Protein AF-A0ABD3DJZ7-F1 (afdb_monomer_lite)

Radius of gyration: 19.01 Å; chains: 1; bounding box: 41×51×56 Å

Structure (mmCIF, N/CA/C/O backbone):
data_AF-A0ABD3DJZ7-F1
#
_entry.id   AF-A0ABD3DJZ7-F1
#
loop_
_atom_site.group_PDB
_atom_site.id
_atom_site.type_symbol
_atom_site.label_atom_id
_atom_site.label_alt_id
_atom_site.label_comp_id
_atom_site.label_asym_id
_atom_site.label_entity_id
_atom_site.label_seq_id
_atom_site.pdbx_PDB_ins_code
_atom_site.Cartn_x
_atom_site.Cartn_y
_atom_site.Cartn_z
_atom_site.occupancy
_atom_site.B_iso_or_equiv
_atom_site.auth_seq_id
_atom_site.auth_comp_id
_atom_site.auth_asym_id
_atom_site.auth_atom_id
_atom_site.pdbx_PDB_model_num
ATOM 1 N N . MET A 1 1 ? 21.597 -8.792 -8.240 1.00 35.09 1 MET A N 1
ATOM 2 C CA . MET A 1 1 ? 22.008 -7.662 -9.100 1.00 35.09 1 MET A CA 1
ATOM 3 C C . MET A 1 1 ? 21.816 -8.091 -10.551 1.00 35.09 1 MET A C 1
ATOM 5 O O . MET A 1 1 ? 22.656 -8.797 -11.084 1.00 35.09 1 MET A O 1
ATOM 9 N N . CYS A 1 2 ? 20.681 -7.743 -11.156 1.00 32.44 2 CYS A N 1
ATOM 10 C CA . CYS A 1 2 ? 20.491 -7.774 -12.606 1.00 32.44 2 CYS A CA 1
ATOM 11 C C . CYS A 1 2 ? 20.162 -6.339 -13.019 1.00 32.44 2 CYS A C 1
ATOM 13 O O . CYS A 1 2 ? 19.045 -5.875 -12.838 1.00 32.44 2 CYS A O 1
ATOM 15 N N . LEU A 1 3 ? 21.181 -5.615 -13.486 1.00 37.44 3 LEU A N 1
ATOM 16 C CA . LEU A 1 3 ? 21.100 -4.228 -13.953 1.00 37.44 3 LEU A CA 1
ATOM 17 C C . LEU A 1 3 ? 20.660 -4.199 -15.423 1.00 37.44 3 LEU A C 1
ATOM 19 O O . LEU A 1 3 ? 21.380 -3.704 -16.286 1.00 37.44 3 LEU A O 1
ATOM 23 N N . LEU A 1 4 ? 19.501 -4.778 -15.735 1.00 49.28 4 LEU A N 1
ATOM 24 C CA . LEU A 1 4 ? 18.897 -4.575 -17.047 1.00 49.28 4 LEU A CA 1
ATOM 25 C C . LEU A 1 4 ? 17.960 -3.376 -16.944 1.00 49.28 4 LEU A C 1
ATOM 27 O O . LEU A 1 4 ? 16.859 -3.477 -16.410 1.00 49.28 4 LEU A O 1
ATOM 31 N N . ALA A 1 5 ? 18.427 -2.237 -17.458 1.00 54.62 5 ALA A N 1
ATOM 32 C CA . ALA A 1 5 ? 17.578 -1.091 -17.749 1.00 54.62 5 ALA A CA 1
ATOM 33 C C . ALA A 1 5 ? 16.652 -1.465 -18.912 1.00 54.62 5 ALA A C 1
ATOM 35 O O . ALA A 1 5 ? 16.950 -1.233 -20.086 1.00 54.62 5 ALA A O 1
ATOM 36 N N . ILE A 1 6 ? 15.551 -2.136 -18.595 1.00 59.56 6 ILE A N 1
ATOM 37 C CA . ILE A 1 6 ? 14.510 -2.441 -19.565 1.00 59.56 6 ILE A CA 1
ATOM 38 C C . ILE A 1 6 ? 13.737 -1.136 -19.770 1.00 59.56 6 ILE A C 1
ATOM 40 O O . ILE A 1 6 ? 13.013 -0.682 -18.898 1.00 59.56 6 ILE A O 1
ATOM 44 N N . LYS A 1 7 ? 13.915 -0.498 -20.927 1.00 61.22 7 LYS A N 1
ATOM 45 C CA . LYS A 1 7 ? 13.214 0.760 -21.244 1.00 61.22 7 LYS A CA 1
ATOM 46 C C . LYS A 1 7 ? 11.757 0.548 -21.657 1.00 61.22 7 LYS A C 1
ATOM 48 O O . LYS A 1 7 ? 10.970 1.484 -21.641 1.00 61.22 7 LYS A O 1
ATOM 53 N N . SER A 1 8 ? 11.411 -0.658 -22.105 1.00 67.62 8 SER A N 1
ATOM 54 C CA . SER A 1 8 ? 10.052 -1.016 -22.517 1.00 67.62 8 SER A CA 1
ATOM 55 C C . SER A 1 8 ? 9.850 -2.528 -22.466 1.00 67.62 8 SER A C 1
ATOM 57 O O . SER A 1 8 ? 10.787 -3.295 -22.696 1.00 67.62 8 SER A O 1
ATOM 59 N N . PHE A 1 9 ? 8.623 -2.950 -22.170 1.00 73.19 9 PHE A N 1
ATOM 60 C CA . PHE A 1 9 ? 8.191 -4.342 -22.208 1.00 73.19 9 PHE A CA 1
ATOM 61 C C . PHE A 1 9 ? 7.048 -4.472 -23.217 1.00 73.19 9 PHE A C 1
ATOM 63 O O . PHE A 1 9 ? 6.047 -3.771 -23.110 1.00 73.19 9 PHE A O 1
ATOM 70 N N . ASP A 1 10 ? 7.204 -5.357 -24.201 1.00 78.06 10 ASP A N 1
ATOM 71 C CA . ASP A 1 10 ? 6.184 -5.634 -25.213 1.00 78.06 10 ASP A CA 1
ATOM 72 C C . ASP A 1 10 ? 5.533 -6.991 -24.930 1.00 78.06 10 ASP A C 1
ATOM 74 O O . ASP A 1 10 ? 6.061 -8.052 -25.277 1.00 78.06 10 ASP A O 1
ATOM 78 N N . SER A 1 11 ? 4.374 -6.947 -24.276 1.00 78.06 11 SER A N 1
ATOM 79 C CA . SER A 1 11 ? 3.565 -8.120 -23.935 1.00 78.06 11 SER A CA 1
ATOM 80 C C . SER A 1 11 ? 3.045 -8.880 -25.155 1.00 78.06 11 SER A C 1
ATOM 82 O O . SER A 1 11 ? 2.739 -10.065 -25.022 1.00 78.06 11 SER A O 1
ATOM 84 N N . SER A 1 12 ? 2.966 -8.261 -26.341 1.00 80.44 12 SER A N 1
ATOM 85 C CA . SER A 1 12 ? 2.443 -8.924 -27.547 1.00 80.44 12 SER A CA 1
ATOM 86 C C . SER A 1 12 ? 3.293 -10.124 -27.981 1.00 80.44 12 SER A C 1
ATOM 88 O O . SER A 1 12 ? 2.780 -11.080 -28.562 1.00 80.44 12 SER A O 1
ATOM 90 N N . LYS A 1 13 ? 4.581 -10.125 -27.613 1.00 87.06 13 LYS A N 1
ATOM 91 C CA . LYS A 1 13 ? 5.521 -11.231 -27.850 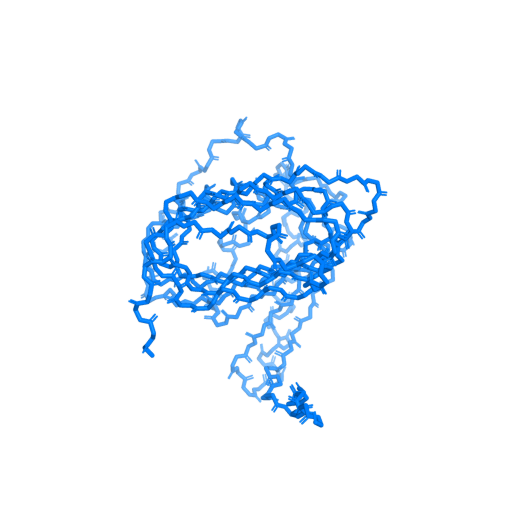1.00 87.06 13 LYS A CA 1
ATOM 92 C C . LYS A 1 13 ? 5.253 -12.450 -26.970 1.00 87.06 13 LYS A C 1
ATOM 94 O O . LYS A 1 13 ? 5.771 -13.530 -27.246 1.00 87.06 13 LYS A O 1
ATOM 99 N N . PHE A 1 14 ? 4.441 -12.294 -25.927 1.00 88.44 14 PHE A N 1
ATOM 100 C CA . PHE A 1 14 ? 4.160 -13.332 -24.944 1.00 88.44 14 PHE A CA 1
ATOM 101 C C . PHE A 1 14 ? 2.645 -13.493 -24.733 1.00 88.44 14 PHE A C 1
ATOM 103 O O . PHE A 1 14 ? 2.140 -13.263 -23.634 1.00 88.44 14 PHE A O 1
ATOM 110 N N . PRO A 1 15 ? 1.895 -13.946 -25.756 1.00 89.00 15 PRO A N 1
ATOM 111 C CA . PRO A 1 15 ? 0.426 -13.985 -25.729 1.00 89.00 15 PRO A CA 1
ATOM 112 C C . PRO A 1 15 ? -0.172 -14.967 -24.708 1.00 89.00 15 PRO A C 1
ATOM 114 O O . PRO A 1 15 ? -1.383 -14.991 -24.511 1.00 89.00 15 PRO A O 1
ATOM 117 N N . ARG A 1 16 ? 0.659 -15.812 -24.084 1.00 93.62 16 ARG A N 1
ATOM 118 C CA . ARG A 1 16 ? 0.270 -16.766 -23.032 1.00 93.62 16 ARG A CA 1
ATOM 119 C C . ARG A 1 16 ? 0.825 -16.396 -21.656 1.00 93.62 16 ARG A C 1
ATOM 121 O O . ARG A 1 16 ? 0.694 -17.182 -20.725 1.00 93.62 16 ARG A O 1
ATOM 128 N N . LEU A 1 17 ? 1.494 -15.249 -21.523 1.00 94.50 17 LEU A N 1
ATOM 129 C CA . LEU A 1 17 ? 2.085 -14.847 -20.253 1.00 94.50 17 LEU A CA 1
ATOM 130 C C . LEU A 1 17 ? 0.980 -14.464 -19.274 1.00 94.50 17 LEU A C 1
ATOM 132 O O . LEU A 1 17 ? 0.273 -13.480 -19.489 1.00 94.50 17 LEU A O 1
ATOM 136 N N . GLU A 1 18 ? 0.845 -15.240 -18.205 1.00 95.94 18 GLU A N 1
ATOM 137 C CA . GLU A 1 18 ? -0.162 -14.989 -17.170 1.00 95.94 18 GLU A CA 1
ATOM 138 C C . GLU A 1 18 ? 0.406 -14.261 -15.946 1.00 95.94 18 GLU A C 1
ATOM 140 O O . GLU A 1 18 ? -0.331 -13.565 -15.251 1.00 95.94 18 GLU A O 1
ATOM 145 N N . ASN A 1 19 ? 1.709 -14.393 -15.690 1.00 96.31 19 ASN A N 1
ATOM 146 C CA . ASN A 1 19 ? 2.374 -13.842 -14.513 1.00 96.31 19 ASN A CA 1
ATOM 147 C C . ASN A 1 19 ? 3.590 -13.024 -14.950 1.00 96.31 19 ASN A C 1
ATOM 149 O O . ASN A 1 19 ? 4.444 -13.538 -15.673 1.00 96.31 19 ASN A O 1
ATOM 153 N N . LEU A 1 20 ? 3.671 -11.773 -14.506 1.00 93.38 20 LEU A N 1
ATOM 154 C CA . LEU A 1 20 ? 4.796 -10.883 -14.775 1.00 93.38 20 LEU A CA 1
ATOM 155 C C . LEU A 1 20 ? 5.365 -10.358 -13.458 1.00 93.38 20 LEU A C 1
ATOM 157 O O . LEU A 1 20 ? 4.669 -9.661 -12.725 1.00 93.38 20 LEU A O 1
ATOM 161 N N . THR A 1 21 ? 6.640 -10.635 -13.202 1.00 93.75 21 THR A N 1
ATOM 162 C CA . THR A 1 21 ? 7.370 -10.085 -12.055 1.00 93.75 21 THR A CA 1
ATOM 163 C C . THR A 1 21 ? 8.524 -9.230 -12.553 1.00 93.75 21 THR A C 1
ATOM 165 O O . THR A 1 21 ? 9.379 -9.704 -13.299 1.00 93.75 21 THR A O 1
ATOM 168 N N . LEU A 1 22 ? 8.542 -7.968 -12.134 1.00 89.69 22 LEU A N 1
ATOM 169 C CA . LEU A 1 22 ? 9.615 -7.010 -12.355 1.00 89.69 22 LEU A CA 1
ATOM 170 C C . LEU A 1 22 ? 10.266 -6.726 -11.007 1.00 89.69 22 LEU A C 1
ATOM 172 O O . LEU A 1 22 ? 9.744 -5.952 -10.208 1.00 89.69 22 LEU A O 1
ATOM 176 N N . GLU A 1 23 ? 11.392 -7.377 -10.741 1.00 90.31 23 GLU A N 1
ATOM 177 C CA . GLU A 1 23 ? 12.101 -7.251 -9.473 1.00 90.31 23 GLU A CA 1
ATOM 178 C C . GLU A 1 23 ? 13.467 -6.591 -9.674 1.00 90.31 23 GLU A C 1
ATOM 180 O O . GLU A 1 23 ? 14.255 -7.020 -10.519 1.00 90.31 23 GLU A O 1
ATOM 185 N N . ASN A 1 24 ? 13.759 -5.550 -8.888 1.00 86.25 24 ASN A N 1
ATOM 186 C CA . ASN A 1 24 ? 15.001 -4.772 -8.960 1.00 86.25 24 ASN A CA 1
ATOM 187 C C . ASN A 1 24 ? 15.303 -4.269 -10.386 1.00 86.25 24 ASN A C 1
ATOM 189 O O . ASN A 1 24 ? 16.457 -4.205 -10.814 1.00 86.25 24 ASN A O 1
ATOM 193 N N . CYS A 1 25 ? 14.247 -3.963 -11.140 1.00 80.50 25 CYS A N 1
ATOM 194 C CA . CYS A 1 25 ? 14.336 -3.496 -12.512 1.00 80.50 25 CYS A CA 1
ATOM 195 C C . CYS A 1 25 ? 14.355 -1.959 -12.498 1.00 80.50 25 CYS A C 1
ATOM 197 O O . CYS A 1 25 ? 13.324 -1.329 -12.283 1.00 80.50 25 CYS A O 1
ATOM 199 N N . TYR A 1 26 ? 15.537 -1.366 -12.682 1.00 78.69 26 TYR A N 1
ATOM 200 C CA . TYR A 1 26 ? 15.756 0.084 -12.599 1.00 78.69 26 TYR A CA 1
ATOM 201 C C . TYR A 1 26 ? 15.650 0.774 -13.965 1.00 78.69 26 TYR A C 1
ATOM 203 O O . TYR A 1 26 ? 15.848 0.148 -15.005 1.00 78.69 26 TYR A O 1
ATOM 211 N N . GLY A 1 27 ? 15.419 2.090 -13.962 1.00 69.94 27 GLY A N 1
ATOM 212 C CA . GLY A 1 27 ? 15.442 2.919 -15.176 1.00 69.94 27 GLY A CA 1
ATOM 213 C C . GLY A 1 27 ? 14.125 2.964 -15.958 1.00 69.94 27 GLY A C 1
ATOM 214 O O . GLY A 1 27 ? 14.124 3.395 -17.109 1.00 69.94 27 GLY A O 1
ATOM 215 N N . PHE A 1 28 ? 13.019 2.533 -15.345 1.00 69.06 28 PHE A N 1
ATOM 216 C CA . PHE A 1 28 ? 11.671 2.685 -15.892 1.00 69.06 28 PHE A CA 1
ATOM 217 C C . PHE A 1 28 ? 11.062 4.009 -15.444 1.00 69.06 28 PHE A C 1
ATOM 219 O O . PHE A 1 28 ? 10.437 4.074 -14.393 1.00 69.06 28 PHE A O 1
ATOM 226 N N . GLU A 1 29 ? 11.194 5.057 -16.249 1.00 77.00 29 GLU A N 1
ATOM 227 C CA . GLU A 1 29 ? 10.411 6.279 -16.014 1.00 77.00 29 GLU A CA 1
ATOM 228 C C . GLU A 1 29 ? 8.932 6.037 -16.347 1.00 77.00 29 GLU A C 1
ATOM 230 O O . GLU A 1 29 ? 8.042 6.388 -15.571 1.00 77.00 29 GLU A O 1
ATOM 235 N N . GLU A 1 30 ? 8.678 5.345 -17.462 1.00 82.69 30 GLU A N 1
ATOM 236 C CA . GLU A 1 30 ? 7.350 4.929 -17.908 1.00 82.69 30 GLU A CA 1
ATOM 237 C C . GLU A 1 30 ? 7.296 3.414 -18.133 1.00 82.69 30 GLU A C 1
ATOM 239 O O . GLU A 1 30 ? 8.136 2.833 -18.821 1.00 82.69 30 GLU A O 1
ATOM 244 N N . PHE A 1 31 ? 6.259 2.771 -17.601 1.00 84.69 31 PHE A N 1
ATOM 245 C CA . PHE A 1 31 ? 5.943 1.368 -17.840 1.00 84.69 31 PHE A CA 1
ATOM 246 C C . PHE A 1 31 ? 4.544 1.262 -18.440 1.00 84.69 31 PHE A C 1
ATOM 248 O O . PHE A 1 31 ? 3.567 1.723 -17.856 1.00 84.69 31 PHE A O 1
ATOM 255 N N . LYS A 1 32 ? 4.429 0.656 -19.621 1.00 88.31 32 LYS A N 1
ATOM 256 C CA . LYS A 1 32 ? 3.140 0.433 -20.284 1.00 88.31 32 LYS A CA 1
ATOM 257 C C . LYS A 1 32 ? 2.966 -1.053 -20.512 1.00 88.31 32 LYS A C 1
ATOM 259 O O . LYS A 1 32 ? 3.856 -1.702 -21.052 1.00 88.31 32 LYS A O 1
ATOM 264 N N . LEU A 1 33 ? 1.820 -1.575 -20.101 1.00 88.88 33 LEU A N 1
ATOM 265 C CA . LEU A 1 33 ? 1.473 -2.977 -20.252 1.00 88.88 33 LEU A CA 1
ATOM 266 C C . LEU A 1 33 ? 0.071 -3.077 -20.833 1.00 88.88 33 LEU A C 1
ATOM 268 O O . LEU A 1 33 ? -0.862 -2.581 -20.218 1.00 88.88 33 LEU A O 1
ATOM 272 N N . SER A 1 34 ? -0.078 -3.740 -21.979 1.00 91.00 34 SER A N 1
ATOM 273 C CA . SER A 1 34 ? -1.389 -4.110 -22.522 1.00 91.00 34 SER A CA 1
ATOM 274 C C . SER A 1 34 ? -1.404 -5.607 -22.798 1.00 91.00 34 SER A C 1
ATOM 276 O O . SER A 1 34 ? -0.685 -6.105 -23.667 1.00 91.00 34 SER A O 1
ATOM 278 N N . SER A 1 35 ? -2.148 -6.370 -22.003 1.00 89.88 35 SER A N 1
ATOM 279 C CA . SER A 1 35 ? -2.213 -7.821 -22.154 1.00 89.88 35 SER A CA 1
ATOM 280 C C . SER A 1 35 ? -3.532 -8.383 -21.666 1.00 89.88 35 SER A C 1
ATOM 282 O O . SER A 1 35 ? -3.951 -8.152 -20.537 1.00 89.88 35 SER A O 1
ATOM 284 N N . ARG A 1 36 ? -4.148 -9.226 -22.496 1.00 90.19 36 ARG A N 1
ATOM 285 C CA . ARG A 1 36 ? -5.351 -9.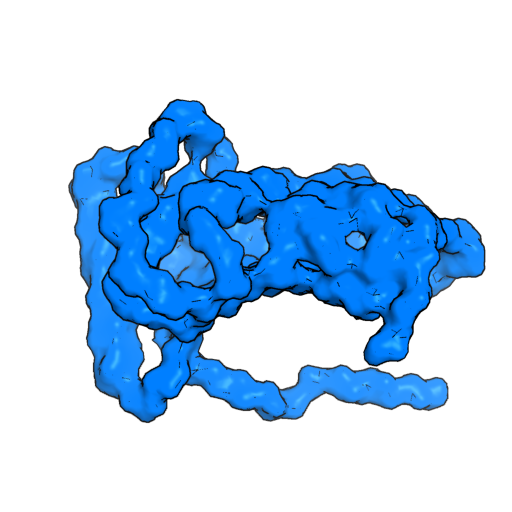976 -22.116 1.00 90.19 36 ARG A CA 1
ATOM 286 C C . ARG A 1 36 ? -5.044 -11.279 -21.380 1.00 90.19 36 ARG A C 1
ATOM 288 O O . ARG A 1 36 ? -5.957 -11.854 -20.804 1.00 90.19 36 ARG A O 1
ATOM 295 N N . SER A 1 37 ? -3.808 -11.775 -21.407 1.00 92.62 37 SER A N 1
ATOM 296 C CA . SER A 1 37 ? -3.451 -13.043 -20.753 1.00 92.62 37 SER A CA 1
ATOM 297 C C . SER A 1 37 ? -2.992 -12.862 -19.309 1.00 92.62 37 SER A C 1
ATOM 299 O O . SER A 1 37 ? -3.066 -13.810 -18.531 1.00 92.62 37 SER A O 1
ATOM 301 N N . ILE A 1 38 ? -2.518 -11.666 -18.948 1.00 92.94 38 ILE A N 1
ATOM 302 C CA . ILE A 1 38 ? -1.954 -11.399 -17.625 1.00 92.94 38 ILE A CA 1
ATOM 303 C C . ILE A 1 38 ? -3.043 -11.437 -16.556 1.00 92.94 38 ILE A C 1
ATOM 305 O O . ILE A 1 38 ? -4.060 -10.754 -16.652 1.00 92.94 38 ILE A O 1
ATOM 309 N N . LYS A 1 39 ? -2.763 -12.221 -15.517 1.00 94.12 39 LYS A N 1
ATOM 310 C CA . LYS A 1 39 ? -3.571 -12.390 -14.310 1.00 94.12 39 LYS A CA 1
ATOM 311 C C . LYS A 1 39 ? -2.855 -11.862 -13.072 1.00 94.12 39 LYS A C 1
ATOM 313 O O . LYS A 1 39 ? -3.519 -11.433 -12.133 1.00 94.12 39 LYS A O 1
ATOM 318 N N . ARG A 1 40 ? -1.517 -11.895 -13.044 1.00 95.69 40 ARG A N 1
ATOM 319 C CA . ARG A 1 40 ? -0.719 -11.435 -11.899 1.00 95.69 40 ARG A CA 1
ATOM 320 C C . ARG A 1 40 ? 0.431 -10.542 -12.332 1.00 95.69 40 ARG A C 1
ATOM 322 O O . ARG A 1 40 ? 1.164 -10.883 -13.261 1.00 95.69 40 ARG A O 1
ATOM 329 N N . ILE A 1 41 ? 0.601 -9.429 -11.627 1.00 94.31 41 ILE A N 1
ATOM 330 C CA . ILE A 1 41 ? 1.721 -8.507 -11.814 1.00 94.31 41 ILE A CA 1
ATOM 331 C C . ILE A 1 41 ? 2.374 -8.259 -10.460 1.00 94.31 41 ILE A C 1
ATOM 333 O O . ILE A 1 41 ? 1.675 -7.982 -9.493 1.00 94.31 41 ILE A O 1
ATOM 337 N N . ALA A 1 42 ? 3.698 -8.310 -10.405 1.00 95.12 42 ALA A N 1
ATOM 338 C CA . ALA A 1 42 ? 4.474 -7.876 -9.254 1.00 95.12 42 ALA A CA 1
ATOM 339 C C . ALA A 1 42 ? 5.561 -6.896 -9.706 1.00 95.12 42 ALA A C 1
ATOM 341 O O . ALA A 1 42 ? 6.342 -7.204 -10.604 1.00 95.12 42 ALA A O 1
ATOM 342 N N . ILE A 1 43 ? 5.612 -5.716 -9.094 1.00 91.88 43 ILE A N 1
ATOM 343 C CA . ILE A 1 43 ? 6.647 -4.701 -9.309 1.00 91.88 43 ILE A CA 1
ATOM 344 C C . ILE A 1 43 ? 7.333 -4.457 -7.969 1.00 91.88 43 ILE A C 1
ATOM 346 O O . ILE A 1 43 ? 6.775 -3.840 -7.063 1.00 91.88 43 ILE A O 1
ATOM 350 N N . ILE A 1 44 ? 8.552 -4.966 -7.837 1.00 91.19 44 ILE A N 1
ATOM 351 C CA . ILE A 1 44 ? 9.281 -5.034 -6.575 1.00 91.19 44 ILE A CA 1
ATOM 352 C C . ILE A 1 44 ? 10.586 -4.258 -6.730 1.00 91.19 44 ILE A C 1
ATOM 354 O O . ILE A 1 44 ? 11.429 -4.584 -7.563 1.00 91.19 44 ILE A O 1
ATOM 358 N N . ASN A 1 45 ? 10.766 -3.231 -5.903 1.00 86.88 45 ASN A N 1
ATOM 359 C CA . ASN A 1 45 ? 11.939 -2.358 -5.878 1.00 86.88 45 ASN A CA 1
ATOM 360 C C . ASN A 1 45 ? 12.320 -1.787 -7.264 1.00 86.88 45 ASN A C 1
ATOM 362 O O . ASN A 1 45 ? 13.454 -1.980 -7.707 1.00 86.88 45 ASN A O 1
ATOM 366 N N . PRO A 1 46 ? 11.425 -1.047 -7.949 1.00 83.44 46 PRO A N 1
ATOM 367 C CA . PRO A 1 46 ? 11.695 -0.514 -9.293 1.00 83.44 46 PRO A CA 1
ATOM 368 C C . PRO A 1 46 ? 12.726 0.635 -9.332 1.00 83.44 46 PRO A C 1
ATOM 370 O O . PRO A 1 46 ? 13.063 1.140 -10.400 1.00 83.44 46 PRO A O 1
ATOM 373 N N . GLY A 1 47 ? 13.238 1.079 -8.180 1.00 81.12 47 GLY A N 1
ATOM 374 C CA . GLY A 1 47 ? 14.098 2.258 -8.076 1.00 81.12 47 GLY A CA 1
ATOM 375 C C . GLY A 1 47 ? 13.322 3.519 -7.721 1.00 81.12 47 GLY A C 1
ATOM 376 O O . GLY A 1 47 ? 12.377 3.456 -6.942 1.00 81.12 47 GLY A O 1
ATOM 377 N N . GLU A 1 48 ? 13.765 4.662 -8.244 1.00 75.75 48 GLU A N 1
ATOM 378 C CA . GLU A 1 48 ? 13.374 5.988 -7.748 1.00 75.75 48 GLU A CA 1
ATOM 379 C C . GLU A 1 48 ? 11.924 6.371 -8.075 1.00 75.75 48 GLU A C 1
ATOM 381 O O . GLU A 1 48 ? 11.219 6.876 -7.201 1.00 75.75 48 GLU A O 1
ATOM 386 N N . ALA A 1 49 ? 11.454 6.100 -9.294 1.00 77.50 49 ALA A N 1
ATOM 387 C CA . ALA A 1 49 ? 10.114 6.454 -9.751 1.00 77.50 49 ALA A CA 1
ATOM 388 C C . ALA A 1 49 ? 9.651 5.507 -10.863 1.00 77.50 49 ALA A C 1
ATOM 390 O O . ALA A 1 49 ? 10.469 5.086 -11.672 1.00 77.50 49 ALA A O 1
ATOM 391 N N . ILE A 1 50 ? 8.352 5.199 -10.907 1.00 83.56 50 ILE A N 1
ATOM 392 C CA . ILE A 1 50 ? 7.721 4.482 -12.022 1.00 83.56 50 ILE A CA 1
ATOM 393 C C . ILE A 1 50 ? 6.340 5.076 -12.295 1.00 83.56 50 ILE A C 1
ATOM 395 O O . ILE A 1 50 ? 5.511 5.185 -11.390 1.00 83.56 50 ILE A O 1
ATOM 399 N N . MET A 1 51 ? 6.084 5.455 -13.544 1.00 88.12 51 MET A N 1
ATOM 400 C CA . MET A 1 51 ? 4.746 5.803 -14.021 1.00 88.12 51 MET A CA 1
ATOM 401 C C . MET A 1 51 ? 4.203 4.634 -14.835 1.00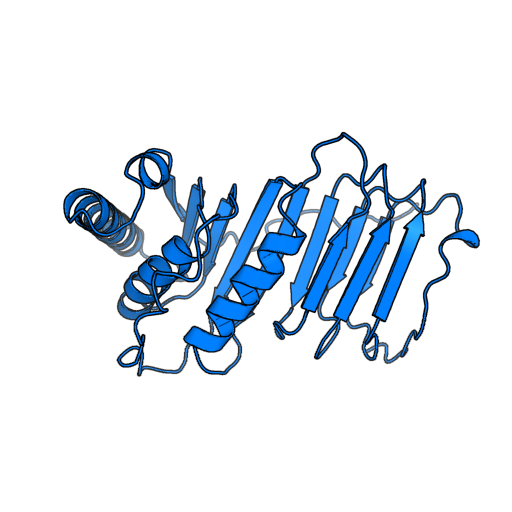 88.12 51 MET A C 1
ATOM 403 O O . MET A 1 51 ? 4.626 4.401 -15.966 1.00 88.12 51 MET A O 1
ATOM 407 N N . ALA A 1 52 ? 3.289 3.866 -14.251 1.00 89.00 52 ALA A N 1
ATOM 408 C CA . ALA A 1 52 ? 2.773 2.645 -14.851 1.00 89.00 52 ALA A CA 1
ATOM 409 C C . ALA A 1 52 ? 1.351 2.834 -15.396 1.00 89.00 52 ALA A C 1
ATOM 411 O O . ALA A 1 52 ? 0.442 3.216 -14.665 1.00 89.00 52 ALA A O 1
ATOM 412 N N . THR A 1 53 ? 1.148 2.516 -16.675 1.00 91.38 53 THR A N 1
ATOM 413 C CA . THR A 1 53 ? -0.176 2.386 -17.301 1.00 91.38 53 THR A CA 1
ATOM 414 C C . THR A 1 53 ? -0.429 0.921 -17.627 1.00 91.38 53 THR A C 1
ATOM 416 O O . THR A 1 53 ? 0.294 0.322 -18.426 1.00 91.38 53 THR A O 1
ATOM 419 N N . ILE A 1 54 ? -1.446 0.339 -16.997 1.00 91.19 54 ILE A N 1
ATOM 420 C CA . ILE A 1 54 ? -1.740 -1.093 -17.060 1.00 91.19 54 ILE A CA 1
ATOM 421 C C . ILE A 1 54 ? -3.131 -1.301 -17.662 1.00 91.19 54 ILE A C 1
ATOM 423 O O . ILE A 1 54 ? -4.150 -0.950 -17.072 1.00 91.19 54 ILE A O 1
ATOM 427 N N . ASP A 1 55 ? -3.160 -1.903 -18.842 1.00 91.62 55 ASP A N 1
ATOM 428 C CA . ASP A 1 55 ? -4.335 -2.424 -19.536 1.00 91.62 55 ASP A CA 1
ATOM 429 C C . ASP A 1 55 ? -4.295 -3.959 -19.468 1.00 91.62 55 ASP A C 1
ATOM 431 O O . ASP A 1 55 ? -3.731 -4.654 -20.317 1.00 91.62 55 ASP A O 1
ATOM 435 N N . ALA A 1 56 ? -4.819 -4.493 -18.367 1.00 91.31 56 ALA A N 1
ATOM 436 C CA . ALA A 1 56 ? -4.851 -5.924 -18.085 1.00 91.31 56 ALA A CA 1
ATOM 437 C C . ALA A 1 56 ? -6.258 -6.318 -17.608 1.00 91.31 56 ALA A C 1
ATOM 439 O O . ALA A 1 56 ? -6.491 -6.425 -16.404 1.00 91.31 56 ALA A O 1
ATOM 440 N N . PRO A 1 57 ? -7.227 -6.514 -18.522 1.00 90.94 57 PRO A N 1
ATOM 441 C CA . PRO A 1 57 ? -8.635 -6.701 -18.161 1.00 90.94 57 PRO A CA 1
ATOM 442 C C . PRO A 1 57 ? -8.913 -7.965 -17.335 1.00 90.94 57 PRO A C 1
ATOM 444 O O . PRO A 1 57 ? -9.945 -8.037 -16.678 1.00 90.94 57 PRO A O 1
ATOM 447 N N . ASN A 1 58 ? -7.998 -8.940 -17.357 1.00 91.62 58 ASN A N 1
ATOM 448 C CA . ASN A 1 58 ? -8.097 -10.203 -16.622 1.00 91.62 58 ASN A CA 1
ATOM 449 C C . ASN A 1 58 ? -7.184 -10.245 -15.383 1.00 91.62 58 ASN A C 1
ATOM 451 O O . ASN A 1 58 ? -6.878 -11.330 -14.885 1.00 91.62 58 ASN A O 1
ATOM 455 N N . ILE A 1 59 ? -6.717 -9.085 -14.903 1.00 93.31 59 ILE A N 1
ATOM 456 C CA . ILE A 1 59 ? -5.897 -9.015 -13.696 1.00 93.31 59 ILE A CA 1
ATOM 457 C C . ILE A 1 59 ? -6.690 -9.504 -12.480 1.00 93.31 59 ILE A C 1
ATOM 459 O O . ILE A 1 59 ? -7.844 -9.142 -12.277 1.00 93.31 59 ILE A O 1
ATOM 463 N N . LEU A 1 60 ? -6.044 -10.340 -11.674 1.00 94.12 60 LEU A N 1
ATOM 464 C CA . LEU A 1 60 ? -6.572 -10.884 -10.424 1.00 94.12 60 LEU A CA 1
ATOM 465 C C . LEU A 1 60 ? -5.773 -10.377 -9.224 1.00 94.12 60 LEU A C 1
ATOM 467 O O . LEU A 1 60 ? -6.329 -10.193 -8.145 1.00 94.12 60 LEU A O 1
ATOM 471 N N . TYR A 1 61 ? -4.470 -10.156 -9.415 1.00 95.31 61 TYR A N 1
ATOM 472 C CA . TYR A 1 61 ? -3.563 -9.758 -8.349 1.00 95.31 61 TYR A CA 1
ATOM 473 C C . TYR A 1 61 ? -2.500 -8.782 -8.848 1.00 95.31 61 TYR A C 1
ATOM 475 O O . TYR A 1 61 ? -1.882 -8.993 -9.899 1.00 95.31 61 TYR A O 1
ATOM 483 N N . PHE A 1 62 ? -2.265 -7.741 -8.061 1.00 95.50 62 PHE A N 1
ATOM 484 C CA . PHE A 1 62 ? -1.203 -6.777 -8.277 1.00 95.50 62 PHE A CA 1
ATOM 485 C C . PHE A 1 62 ? -0.378 -6.600 -7.005 1.00 95.50 62 PHE A C 1
ATOM 487 O O . PHE A 1 62 ? -0.920 -6.327 -5.941 1.00 95.50 62 PHE A O 1
ATOM 494 N N . GLU A 1 63 ? 0.939 -6.690 -7.117 1.00 96.81 63 GLU A N 1
ATOM 495 C CA . GLU A 1 63 ? 1.860 -6.429 -6.021 1.00 96.81 63 GLU A CA 1
ATOM 496 C C . GLU A 1 63 ? 2.796 -5.278 -6.355 1.00 96.81 63 GLU A C 1
ATOM 498 O O . GLU A 1 63 ? 3.409 -5.234 -7.422 1.00 96.81 63 GLU A O 1
ATOM 503 N N . PHE A 1 64 ? 2.930 -4.358 -5.407 1.00 94.81 64 PHE A N 1
ATOM 504 C CA . PHE A 1 64 ? 3.893 -3.279 -5.476 1.00 94.81 64 PHE A CA 1
ATOM 505 C C . PHE A 1 64 ? 4.675 -3.179 -4.184 1.00 94.81 64 PHE A C 1
ATOM 507 O O . PHE A 1 64 ? 4.101 -2.968 -3.117 1.00 94.81 64 PHE A O 1
ATOM 514 N N . SER A 1 65 ? 5.997 -3.274 -4.286 1.00 92.56 65 SER A N 1
ATOM 515 C CA . SER A 1 65 ? 6.881 -3.025 -3.158 1.00 92.56 65 SER A CA 1
ATOM 516 C C . SER A 1 65 ? 7.942 -2.002 -3.511 1.00 92.56 65 SER A C 1
ATOM 518 O O . SER A 1 65 ? 8.601 -2.103 -4.545 1.00 92.56 65 SER A O 1
ATOM 520 N N . THR A 1 66 ? 8.113 -1.000 -2.651 1.00 87.88 66 THR A N 1
ATOM 521 C CA . THR A 1 66 ? 9.108 0.046 -2.876 1.00 87.88 66 THR A CA 1
ATOM 522 C C . THR A 1 66 ? 9.592 0.685 -1.580 1.00 87.88 66 THR A C 1
ATOM 524 O O . THR A 1 66 ? 8.891 0.740 -0.564 1.00 87.88 66 THR A O 1
ATOM 527 N N . VAL A 1 67 ? 10.800 1.242 -1.655 1.00 83.06 67 VAL A N 1
ATOM 528 C CA . VAL A 1 67 ? 11.349 2.179 -0.666 1.00 83.06 67 VAL A CA 1
ATOM 529 C C . VAL A 1 67 ? 11.234 3.645 -1.126 1.00 83.06 67 VAL A C 1
ATOM 531 O O . VAL A 1 67 ? 11.472 4.557 -0.335 1.00 83.06 67 VAL A O 1
ATOM 534 N N . TYR A 1 68 ? 10.847 3.878 -2.389 1.00 79.94 68 TYR A N 1
ATOM 535 C CA . TYR A 1 68 ? 10.697 5.190 -3.023 1.00 79.94 68 TYR A CA 1
ATOM 536 C C . TYR A 1 68 ? 9.250 5.407 -3.484 1.00 79.94 68 TYR A C 1
ATOM 538 O O . TYR A 1 68 ? 8.720 4.662 -4.303 1.00 79.94 68 TYR A O 1
ATOM 546 N N . LEU A 1 69 ? 8.600 6.451 -2.966 1.00 75.94 69 LEU A N 1
ATOM 547 C CA . LEU A 1 69 ? 7.176 6.729 -3.200 1.00 75.94 69 LEU A CA 1
ATOM 548 C C . LEU A 1 69 ? 6.879 7.655 -4.401 1.00 75.94 69 LEU A C 1
ATOM 550 O O . LEU A 1 69 ? 5.809 8.249 -4.467 1.00 75.94 69 LEU A O 1
ATOM 554 N N . GLN A 1 70 ? 7.799 7.837 -5.351 1.00 80.94 70 GLN A N 1
ATOM 555 C CA . GLN A 1 70 ? 7.536 8.646 -6.556 1.00 80.94 70 GLN A CA 1
ATOM 556 C C . GLN A 1 70 ? 6.918 7.794 -7.674 1.00 80.94 70 GLN A C 1
ATOM 558 O O . GLN A 1 70 ? 7.390 7.796 -8.802 1.00 80.94 70 GLN A O 1
ATOM 563 N N . SER A 1 71 ? 5.897 7.000 -7.353 1.00 84.56 71 SER A N 1
ATOM 564 C CA . SER A 1 71 ? 5.270 6.081 -8.309 1.00 84.56 71 SER A CA 1
ATOM 565 C C . SER A 1 71 ? 3.799 6.412 -8.506 1.00 84.56 71 SER A C 1
ATOM 567 O O . SER A 1 71 ? 3.108 6.750 -7.545 1.00 84.56 71 SER A O 1
ATOM 569 N N . SER A 1 72 ? 3.323 6.300 -9.741 1.00 88.81 72 SER A N 1
ATOM 570 C CA . SER A 1 72 ? 1.920 6.491 -10.098 1.00 88.81 72 SER A CA 1
ATOM 571 C C . SER A 1 72 ? 1.439 5.337 -10.965 1.00 88.81 72 SER A C 1
ATOM 573 O O . SER A 1 72 ? 2.185 4.790 -11.779 1.00 88.81 72 SER A O 1
ATOM 575 N N . PHE A 1 73 ? 0.182 4.951 -10.765 1.00 91.56 73 PHE A N 1
ATOM 576 C CA . PHE A 1 73 ? -0.427 3.824 -11.454 1.00 91.56 73 PHE A CA 1
ATOM 577 C C . PHE A 1 73 ? -1.771 4.244 -12.028 1.00 91.56 73 PHE A C 1
ATOM 579 O O . PHE A 1 73 ? -2.587 4.860 -11.340 1.00 91.56 73 PHE A O 1
ATOM 586 N N . SER A 1 74 ? -2.000 3.893 -13.286 1.00 91.38 74 SER A N 1
ATOM 587 C CA . SER A 1 74 ? -3.295 3.998 -13.940 1.00 91.38 74 SER A CA 1
ATOM 588 C C . SER A 1 74 ? -3.697 2.633 -14.482 1.00 91.38 74 SER A C 1
ATOM 590 O O . SER A 1 74 ? -2.914 1.935 -15.130 1.00 91.38 74 SER A O 1
ATOM 592 N N . PHE A 1 75 ? -4.935 2.250 -14.191 1.00 90.44 75 PHE A N 1
ATOM 593 C CA . PHE A 1 75 ? -5.506 0.981 -14.612 1.00 90.44 75 PHE A CA 1
ATOM 594 C C . PHE A 1 75 ? -6.628 1.249 -15.601 1.00 90.44 75 PHE A C 1
ATOM 596 O O . PHE A 1 75 ? -7.553 2.016 -15.332 1.00 90.44 75 PHE A O 1
ATOM 603 N N . THR A 1 76 ? -6.525 0.605 -16.755 1.00 84.56 76 THR A N 1
ATOM 604 C CA . THR A 1 76 ? -7.587 0.552 -17.756 1.00 84.56 76 THR A CA 1
ATOM 605 C C . THR A 1 76 ? -8.156 -0.854 -17.667 1.00 84.56 76 THR A C 1
ATOM 607 O O . THR A 1 76 ? -7.786 -1.738 -18.428 1.00 84.56 76 THR A O 1
ATOM 610 N N . THR A 1 77 ? -8.942 -1.126 -16.630 1.00 63.12 77 THR A N 1
ATOM 611 C CA . THR A 1 77 ? -9.433 -2.481 -16.352 1.00 63.12 77 THR A CA 1
ATOM 612 C C . THR A 1 77 ? -10.950 -2.515 -16.295 1.00 63.12 77 THR A C 1
ATOM 614 O O . THR A 1 77 ? -11.634 -1.520 -16.045 1.00 63.12 77 THR A O 1
ATOM 617 N N . THR A 1 78 ? -11.481 -3.693 -16.609 1.00 57.72 78 THR A N 1
ATOM 618 C CA . THR A 1 78 ? -12.888 -3.913 -16.922 1.00 57.72 78 THR A CA 1
ATOM 619 C C . THR A 1 78 ? -13.518 -4.906 -15.944 1.00 57.72 78 THR A C 1
ATOM 621 O O . THR A 1 78 ? -13.248 -6.106 -15.980 1.00 57.72 78 THR A O 1
ATOM 624 N N . SER A 1 79 ? -14.450 -4.401 -15.136 1.00 56.25 79 SER A N 1
ATOM 625 C CA . SER A 1 79 ? -15.578 -5.093 -14.477 1.00 56.25 79 SER A CA 1
ATOM 626 C C . SER A 1 79 ? -15.350 -6.117 -13.353 1.00 56.25 79 SER A C 1
ATOM 628 O O . SER A 1 79 ? -16.322 -6.408 -12.662 1.00 56.25 79 SER A O 1
ATOM 630 N N . HIS A 1 80 ? -14.140 -6.630 -13.114 1.00 67.94 80 HIS A N 1
ATOM 631 C CA . HIS A 1 80 ? -13.893 -7.595 -12.028 1.00 67.94 80 HIS A CA 1
ATOM 632 C C . HIS A 1 80 ? -13.092 -6.953 -10.889 1.00 67.94 80 HIS A C 1
ATOM 634 O O . HIS A 1 80 ? -12.143 -6.215 -11.146 1.00 67.94 80 HIS A O 1
ATOM 640 N N . GLU A 1 81 ? -13.471 -7.226 -9.635 1.00 83.06 81 GLU A N 1
ATOM 641 C CA . GLU A 1 81 ? -12.662 -6.857 -8.467 1.00 83.06 81 GLU A CA 1
ATOM 642 C C . GLU A 1 81 ? -11.348 -7.653 -8.485 1.00 83.06 81 GLU A C 1
ATOM 644 O O . GLU A 1 81 ? -11.372 -8.881 -8.576 1.00 83.06 81 GLU A O 1
ATOM 649 N N . TRP A 1 82 ? -10.209 -6.968 -8.365 1.00 92.81 82 TRP A N 1
ATOM 650 C CA . TRP A 1 82 ? -8.898 -7.593 -8.159 1.00 92.81 82 TRP A CA 1
ATOM 651 C C . TRP A 1 82 ? -8.296 -7.166 -6.823 1.00 92.81 82 TRP A C 1
ATOM 653 O O . TRP A 1 82 ? -8.746 -6.200 -6.199 1.00 92.81 82 TRP A O 1
ATOM 663 N N . GLU A 1 83 ? -7.258 -7.872 -6.392 1.00 95.44 83 GLU A N 1
ATOM 664 C CA . GLU A 1 83 ? -6.552 -7.584 -5.145 1.00 95.44 83 GLU A CA 1
ATOM 665 C C . GLU A 1 83 ? -5.227 -6.872 -5.413 1.00 95.44 83 GLU A C 1
ATOM 667 O O . GLU A 1 83 ? -4.478 -7.246 -6.318 1.00 95.44 83 GLU A O 1
ATOM 672 N N . SER A 1 84 ? -4.932 -5.852 -4.609 1.00 96.44 84 SER A N 1
ATOM 673 C CA . SER A 1 84 ? -3.659 -5.136 -4.651 1.00 96.44 84 SER A CA 1
ATOM 674 C C . SER A 1 84 ? -2.944 -5.255 -3.314 1.00 96.44 84 SER A C 1
ATOM 676 O O . SER A 1 84 ? -3.478 -4.843 -2.285 1.00 96.44 84 SER A O 1
ATOM 678 N N . TYR A 1 85 ? -1.715 -5.757 -3.330 1.00 97.06 85 TYR A N 1
ATOM 679 C CA . TYR A 1 85 ? -0.822 -5.775 -2.181 1.00 97.06 85 TYR A CA 1
ATOM 680 C C . TYR A 1 85 ? 0.258 -4.700 -2.335 1.00 97.06 85 TYR A C 1
ATOM 682 O O . TYR A 1 85 ? 1.030 -4.702 -3.292 1.00 97.06 85 TYR A O 1
ATOM 690 N N . ILE A 1 86 ? 0.305 -3.755 -1.399 1.00 95.69 86 ILE A N 1
ATOM 691 C CA . ILE A 1 86 ? 1.205 -2.601 -1.445 1.00 95.69 86 ILE A CA 1
ATOM 692 C C . ILE A 1 86 ? 2.124 -2.646 -0.229 1.00 95.69 86 ILE A C 1
ATOM 694 O O . ILE A 1 86 ? 1.685 -2.359 0.879 1.00 95.69 86 ILE A O 1
ATOM 698 N N . HIS A 1 87 ? 3.405 -2.945 -0.425 1.00 93.38 87 HIS A N 1
ATOM 699 C CA . HIS A 1 87 ? 4.408 -2.938 0.634 1.00 93.38 87 HIS A CA 1
ATOM 700 C C . HIS A 1 87 ? 5.315 -1.702 0.553 1.00 93.38 87 HIS A C 1
ATOM 702 O O . HIS A 1 87 ? 6.175 -1.580 -0.323 1.00 93.38 87 HIS A O 1
ATOM 708 N N . LEU A 1 88 ? 5.136 -0.783 1.499 1.00 90.38 88 LEU A N 1
ATOM 709 C CA . LEU A 1 88 ? 5.849 0.485 1.587 1.00 90.38 88 LEU A CA 1
ATOM 710 C C . LEU A 1 88 ? 6.869 0.440 2.716 1.00 90.38 88 LEU A C 1
ATOM 712 O O . LEU A 1 88 ? 6.508 0.286 3.882 1.00 90.38 88 LEU A O 1
ATOM 716 N N . CYS A 1 89 ? 8.138 0.662 2.389 1.00 84.19 89 CYS A N 1
ATOM 717 C CA . CYS A 1 89 ? 9.174 0.813 3.400 1.00 84.19 89 CYS A CA 1
ATOM 718 C C . CYS A 1 89 ? 9.574 2.286 3.515 1.00 84.19 89 CYS A C 1
ATOM 720 O O . CYS A 1 89 ? 10.155 2.859 2.591 1.00 84.19 89 CYS A O 1
ATOM 722 N N . HIS A 1 90 ? 9.274 2.931 4.644 1.00 73.06 90 HIS A N 1
ATOM 723 C CA . HIS A 1 90 ? 9.731 4.303 4.860 1.00 73.06 90 HIS A CA 1
ATOM 724 C C . HIS A 1 90 ? 11.201 4.297 5.277 1.00 73.06 90 HIS A C 1
ATOM 726 O O . HIS A 1 90 ? 11.529 4.010 6.433 1.00 73.06 90 HIS A O 1
ATOM 732 N N . ASN A 1 91 ? 12.085 4.652 4.346 1.00 65.06 91 ASN A N 1
ATOM 733 C CA . ASN A 1 91 ? 13.518 4.640 4.606 1.00 65.06 91 ASN A CA 1
ATOM 734 C C . ASN A 1 91 ? 14.005 5.974 5.201 1.00 65.06 91 ASN A C 1
ATOM 736 O O . ASN A 1 91 ? 14.677 5.947 6.230 1.00 65.06 91 ASN A O 1
ATOM 740 N N . ARG A 1 92 ? 13.665 7.141 4.619 1.00 65.25 92 ARG A N 1
ATOM 741 C CA . ARG A 1 92 ? 14.119 8.488 5.054 1.00 65.25 92 ARG A CA 1
ATOM 742 C C . ARG A 1 92 ? 13.211 9.589 4.481 1.00 65.25 92 ARG A C 1
ATOM 744 O O . ARG A 1 92 ? 12.743 9.439 3.358 1.00 65.25 92 ARG A O 1
ATOM 751 N N . GLY A 1 93 ? 13.023 10.705 5.194 1.00 67.94 93 GLY A N 1
ATOM 752 C CA . GLY A 1 93 ? 12.365 11.908 4.657 1.00 67.94 93 GLY A CA 1
ATOM 753 C C . GLY A 1 93 ? 11.279 12.512 5.551 1.00 67.94 93 GLY A C 1
ATOM 754 O O . GLY A 1 93 ? 11.033 12.051 6.661 1.00 67.94 93 GLY A O 1
ATOM 755 N N . CYS A 1 94 ? 10.643 13.576 5.053 1.00 74.50 94 CYS A N 1
ATOM 756 C CA . CYS A 1 94 ? 9.581 14.292 5.757 1.00 74.50 94 CYS A CA 1
ATOM 757 C C . CYS A 1 94 ? 8.252 13.516 5.700 1.00 74.50 94 CYS A C 1
ATOM 759 O O . CYS A 1 94 ? 7.752 13.224 4.607 1.00 74.50 94 CYS A O 1
ATOM 761 N N . LEU A 1 95 ? 7.658 13.229 6.866 1.00 76.88 95 LEU A N 1
ATOM 762 C CA . LEU A 1 95 ? 6.428 12.437 7.005 1.00 76.88 95 LEU A CA 1
ATOM 763 C C . LEU A 1 95 ? 5.256 13.012 6.192 1.00 76.88 95 LEU A C 1
ATOM 765 O O . LEU A 1 95 ? 4.536 12.251 5.554 1.00 76.88 95 LEU A O 1
ATOM 769 N N . SER A 1 96 ? 5.082 14.336 6.153 1.00 77.31 96 SER A N 1
ATOM 770 C CA . SER A 1 96 ? 3.995 14.970 5.387 1.00 77.31 96 SER A CA 1
ATOM 771 C C . SER A 1 96 ? 4.121 14.714 3.881 1.00 77.31 96 SER A C 1
ATOM 773 O O . SER A 1 96 ? 3.150 14.327 3.233 1.00 77.31 96 SER A O 1
ATOM 775 N N . SER A 1 97 ? 5.333 14.846 3.331 1.00 79.75 97 SER A N 1
ATOM 776 C CA . SER A 1 97 ? 5.607 14.559 1.917 1.00 79.75 97 SER A CA 1
ATOM 777 C C . SER A 1 97 ? 5.390 13.084 1.571 1.00 79.75 97 SER A C 1
ATOM 779 O O . SER A 1 97 ? 4.939 12.758 0.476 1.00 79.75 97 SER A O 1
ATOM 781 N N . TRP A 1 98 ? 5.688 12.189 2.514 1.00 83.56 98 TRP A N 1
ATOM 782 C CA . TRP A 1 98 ? 5.476 10.757 2.360 1.00 83.56 98 TRP A CA 1
ATOM 783 C C . TRP A 1 98 ? 3.981 10.416 2.366 1.00 83.56 98 TRP A C 1
ATOM 785 O O . TRP A 1 98 ? 3.519 9.730 1.461 1.00 83.56 98 TRP A O 1
ATOM 795 N N . LEU A 1 99 ? 3.208 10.979 3.299 1.00 82.62 99 LEU A N 1
ATOM 796 C CA . LEU A 1 99 ? 1.751 10.812 3.373 1.00 82.62 99 LEU A CA 1
ATOM 797 C C . LEU A 1 99 ? 1.037 11.306 2.110 1.00 82.62 99 LEU A C 1
ATOM 799 O O . LEU A 1 99 ? 0.159 10.618 1.595 1.00 82.62 99 LEU A O 1
ATOM 803 N N . TYR A 1 100 ? 1.439 12.465 1.577 1.00 83.81 100 TYR A N 1
ATOM 804 C CA . TYR A 1 100 ? 0.894 12.973 0.316 1.00 83.81 100 TYR A CA 1
ATOM 805 C C . TYR A 1 100 ? 1.123 11.982 -0.832 1.00 83.81 100 TYR A C 1
ATOM 807 O O . TYR A 1 100 ? 0.211 11.684 -1.599 1.00 83.81 100 TYR A O 1
ATOM 815 N N . LYS A 1 101 ? 2.327 11.408 -0.921 1.00 87.31 101 LYS A N 1
ATOM 816 C CA . LYS A 1 101 ? 2.641 10.414 -1.952 1.00 87.31 101 LYS A CA 1
ATOM 817 C C . LYS A 1 101 ? 1.872 9.106 -1.766 1.00 87.31 101 LYS A C 1
ATOM 819 O O . LYS A 1 101 ? 1.477 8.513 -2.761 1.00 87.31 101 LYS A O 1
ATOM 824 N N . ILE A 1 102 ? 1.616 8.674 -0.528 1.00 89.12 102 ILE A N 1
ATOM 825 C CA . ILE A 1 102 ? 0.730 7.526 -0.272 1.00 89.12 102 ILE A CA 1
ATOM 826 C C . ILE A 1 102 ? -0.663 7.807 -0.807 1.00 89.12 102 ILE A C 1
ATOM 828 O O . ILE A 1 102 ? -1.208 6.956 -1.497 1.00 89.12 102 ILE A O 1
ATOM 832 N N . ASN A 1 103 ? -1.221 8.984 -0.515 1.00 88.38 103 ASN A N 1
ATOM 833 C CA . ASN A 1 103 ? -2.549 9.364 -0.985 1.00 88.38 103 ASN A CA 1
ATOM 834 C C . ASN A 1 103 ? -2.661 9.304 -2.516 1.00 88.38 103 ASN A C 1
ATOM 836 O O . ASN A 1 103 ? -3.612 8.741 -3.053 1.00 88.38 103 ASN A O 1
ATOM 840 N N . GLU A 1 104 ? -1.675 9.850 -3.228 1.00 88.19 104 GLU A N 1
ATOM 841 C CA . GLU A 1 104 ? -1.658 9.789 -4.692 1.00 88.19 104 GLU A CA 1
ATOM 842 C C . GLU A 1 104 ? -1.477 8.357 -5.208 1.00 88.19 104 GLU A C 1
ATOM 844 O O . GLU A 1 104 ? -2.155 7.954 -6.154 1.00 88.19 104 GLU A O 1
ATOM 849 N N . LEU A 1 105 ? -0.639 7.556 -4.544 1.00 91.75 105 LEU A N 1
ATOM 850 C CA . LEU A 1 105 ? -0.451 6.148 -4.875 1.00 91.75 105 LEU A CA 1
ATOM 851 C C . LEU A 1 105 ? -1.767 5.368 -4.749 1.00 91.75 105 LEU A C 1
ATOM 853 O O . LEU A 1 105 ? -2.195 4.745 -5.717 1.00 91.75 105 LEU A O 1
ATOM 857 N N . VAL A 1 106 ? -2.436 5.419 -3.591 1.00 92.19 106 VAL A N 1
ATOM 858 C CA . VAL A 1 106 ? -3.663 4.636 -3.335 1.00 92.19 106 VAL A CA 1
ATOM 859 C C . VAL A 1 106 ? -4.823 5.029 -4.237 1.00 92.19 106 VAL A C 1
ATOM 861 O O . VAL A 1 106 ? -5.615 4.164 -4.604 1.00 92.19 106 VAL A O 1
ATOM 864 N N . LYS A 1 107 ? -4.908 6.296 -4.665 1.00 91.25 107 LYS A N 1
ATOM 865 C CA . LYS A 1 107 ? -5.900 6.734 -5.661 1.00 91.25 107 LYS A CA 1
ATOM 866 C C . LYS A 1 107 ? -5.758 5.986 -6.983 1.00 91.25 107 LYS A C 1
ATOM 868 O O . LYS A 1 107 ? -6.772 5.706 -7.619 1.00 91.25 107 LYS A O 1
ATOM 873 N N . GLY A 1 108 ? -4.537 5.613 -7.368 1.00 91.00 108 GLY A N 1
ATOM 874 C CA . GLY A 1 108 ? -4.292 4.750 -8.524 1.00 91.00 108 GLY A CA 1
ATOM 875 C C . GLY A 1 108 ? -4.927 3.363 -8.379 1.00 91.00 108 GLY A C 1
ATOM 876 O O . GLY A 1 108 ? -5.374 2.789 -9.363 1.00 91.00 108 GLY A O 1
ATOM 877 N N . PHE A 1 109 ? -5.063 2.857 -7.151 1.00 92.38 109 PHE A N 1
ATOM 878 C CA . PHE A 1 109 ? -5.563 1.512 -6.838 1.00 92.38 109 PHE A CA 1
ATOM 879 C C . PHE A 1 109 ? -7.035 1.462 -6.412 1.00 92.38 109 PHE A C 1
ATOM 881 O O . PHE A 1 109 ? -7.521 0.402 -6.019 1.00 92.38 109 PHE A O 1
ATOM 888 N N . ARG A 1 110 ? -7.769 2.576 -6.509 1.00 90.62 110 ARG A N 1
ATOM 889 C CA . ARG A 1 110 ? -9.151 2.730 -6.007 1.00 90.62 110 ARG A CA 1
ATOM 890 C C . ARG A 1 110 ? -10.181 1.721 -6.537 1.00 90.62 110 ARG A C 1
ATOM 892 O O . ARG A 1 110 ? -11.249 1.589 -5.958 1.00 90.62 110 ARG A O 1
ATOM 899 N N . GLN A 1 111 ? -9.885 1.050 -7.646 1.00 90.50 111 GLN A N 1
ATOM 900 C CA . GLN A 1 111 ? -10.743 0.028 -8.259 1.00 90.50 111 GLN A CA 1
ATOM 901 C C . GLN A 1 111 ? -10.489 -1.392 -7.713 1.00 90.50 111 GLN A C 1
ATOM 903 O O . GLN A 1 111 ? -11.145 -2.336 -8.138 1.00 90.50 111 GLN A O 1
ATOM 908 N N . SER A 1 112 ? -9.536 -1.549 -6.791 1.00 93.31 112 SER A N 1
ATOM 909 C CA . SER A 1 112 ? -9.089 -2.838 -6.259 1.00 93.31 112 SER A CA 1
ATOM 910 C C . SER A 1 112 ? -9.321 -2.963 -4.758 1.00 93.31 112 SER A C 1
ATOM 912 O O . SER A 1 112 ? -9.454 -1.963 -4.053 1.00 93.31 112 SER A O 1
ATOM 914 N N . LYS A 1 113 ? -9.290 -4.197 -4.252 1.00 94.69 113 LYS A N 1
ATOM 915 C CA . LYS A 1 113 ? -9.209 -4.488 -2.818 1.00 94.69 113 LYS A CA 1
ATOM 916 C C . LYS A 1 113 ? -7.772 -4.308 -2.347 1.00 94.69 113 LYS A C 1
ATOM 918 O O . LYS A 1 113 ? -6.905 -5.120 -2.663 1.00 94.69 113 LYS A O 1
ATOM 923 N N . ILE A 1 114 ? -7.514 -3.231 -1.610 1.00 95.75 114 ILE A N 1
ATOM 924 C CA . ILE A 1 114 ? -6.154 -2.844 -1.221 1.00 95.75 114 ILE A CA 1
ATOM 925 C C . ILE A 1 114 ? -5.784 -3.459 0.131 1.00 95.75 114 ILE A C 1
ATOM 927 O O . ILE A 1 114 ? -6.402 -3.157 1.151 1.00 95.75 114 ILE A O 1
ATOM 931 N N . SER A 1 115 ? -4.711 -4.244 0.152 1.00 96.19 115 SER A N 1
ATOM 932 C CA . SER A 1 115 ? -3.955 -4.590 1.354 1.00 96.19 115 SER A CA 1
ATOM 93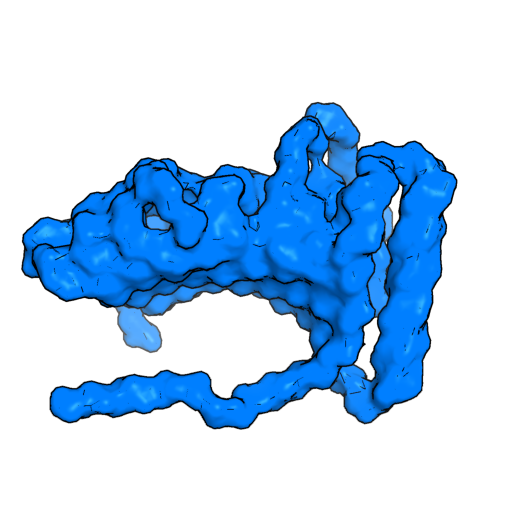3 C C . SER A 1 115 ? -2.648 -3.806 1.358 1.00 96.19 115 SER A C 1
ATOM 935 O O . SER A 1 115 ? -1.796 -3.988 0.493 1.00 96.19 115 SER A O 1
ATOM 937 N N . MET A 1 116 ? -2.479 -2.912 2.323 1.00 94.81 116 MET A N 1
ATOM 938 C CA . MET A 1 116 ? -1.293 -2.084 2.470 1.00 94.81 116 MET A CA 1
ATOM 939 C C . MET A 1 116 ? -0.477 -2.541 3.669 1.00 94.81 116 MET A C 1
ATOM 941 O O . MET A 1 116 ? -0.994 -2.683 4.770 1.00 94.81 116 MET A O 1
ATOM 945 N N . HIS A 1 117 ? 0.819 -2.696 3.466 1.00 92.56 117 HIS A N 1
ATOM 946 C CA . HIS A 1 117 ? 1.780 -3.038 4.489 1.00 92.56 117 HIS A CA 1
ATOM 947 C C . HIS A 1 117 ? 2.843 -1.940 4.561 1.00 92.56 117 HIS A C 1
ATOM 949 O O . HIS A 1 117 ? 3.540 -1.656 3.593 1.00 92.56 117 HIS A O 1
ATOM 955 N N . ILE A 1 118 ? 2.956 -1.300 5.719 1.00 88.38 118 ILE A N 1
ATOM 956 C CA . ILE A 1 118 ? 3.913 -0.241 6.003 1.00 88.38 118 ILE A CA 1
ATOM 957 C C . ILE A 1 118 ? 4.974 -0.784 6.957 1.00 88.38 118 ILE A C 1
ATOM 959 O O . ILE A 1 118 ? 4.720 -1.002 8.144 1.00 88.38 118 ILE A O 1
ATOM 963 N N . SER A 1 119 ? 6.185 -0.950 6.436 1.00 84.25 119 SER A N 1
ATOM 964 C CA . SER A 1 119 ? 7.374 -1.246 7.225 1.00 84.25 119 SER A CA 1
ATOM 965 C C . SER A 1 119 ? 8.089 0.052 7.566 1.00 84.25 119 SER A C 1
ATOM 967 O O . SER A 1 119 ? 8.492 0.824 6.690 1.00 84.25 119 SER A O 1
ATOM 969 N N . GLN A 1 120 ? 8.234 0.325 8.859 1.00 70.44 120 GLN A N 1
ATOM 970 C CA . GLN A 1 120 ? 8.695 1.623 9.313 1.00 70.44 120 GLN A CA 1
ATOM 971 C C . GLN A 1 120 ? 10.102 1.579 9.918 1.00 70.44 120 GLN A C 1
ATOM 973 O O . GLN A 1 120 ? 10.351 0.884 10.895 1.00 70.44 120 GLN A O 1
ATOM 978 N N . SER A 1 121 ? 11.016 2.394 9.378 1.00 56.00 121 SER A N 1
ATOM 979 C CA . SER A 1 121 ? 12.335 2.690 9.961 1.00 56.00 121 SER A CA 1
ATOM 980 C C . SER A 1 121 ? 12.410 4.177 10.335 1.00 56.00 121 SER A C 1
ATOM 982 O O . SER A 1 121 ? 13.215 4.942 9.799 1.00 56.00 121 SER A O 1
ATOM 984 N N . PHE A 1 122 ? 11.547 4.648 11.237 1.00 56.28 122 PHE A N 1
ATOM 985 C CA . PHE A 1 122 ? 11.646 6.036 11.699 1.00 56.28 122 PHE A CA 1
ATOM 986 C C . PHE A 1 122 ? 12.692 6.082 12.802 1.00 56.28 122 PHE A C 1
ATOM 988 O O . PHE A 1 122 ? 12.403 5.893 13.978 1.00 56.28 122 PHE A O 1
ATOM 995 N N . LYS A 1 123 ? 13.941 6.326 12.404 1.00 53.56 123 LYS A N 1
ATOM 996 C CA . LYS A 1 123 ? 14.986 6.723 13.355 1.00 53.56 123 LYS A CA 1
ATOM 997 C C . LYS A 1 123 ? 14.764 8.145 13.876 1.00 53.56 123 LYS A C 1
ATOM 999 O O . LYS A 1 123 ? 15.395 8.537 14.856 1.00 53.56 123 LYS A O 1
ATOM 1004 N N . ASP A 1 124 ? 13.881 8.906 13.229 1.00 51.22 124 ASP A N 1
ATOM 1005 C CA . ASP A 1 124 ? 13.659 10.306 13.544 1.00 51.22 124 ASP A CA 1
ATOM 1006 C C . ASP A 1 124 ? 12.682 10.468 14.714 1.00 51.22 124 ASP A C 1
ATOM 1008 O O . ASP A 1 124 ? 11.485 10.193 14.616 1.00 51.22 124 ASP A O 1
ATOM 1012 N N . ARG A 1 125 ? 13.222 10.904 15.856 1.00 51.38 125 ARG A N 1
ATOM 1013 C CA . ARG A 1 125 ? 12.485 11.137 17.109 1.00 51.38 125 ARG A CA 1
ATOM 1014 C C . ARG A 1 125 ? 11.665 12.433 17.086 1.00 51.38 125 ARG A C 1
ATOM 1016 O O . ARG A 1 125 ? 10.973 12.740 18.054 1.00 51.38 125 ARG A O 1
ATOM 1023 N N . ASN A 1 126 ? 11.708 13.178 15.984 1.00 51.50 126 ASN A N 1
ATOM 1024 C CA . ASN A 1 126 ? 11.113 14.503 15.860 1.00 51.50 126 ASN A CA 1
ATOM 1025 C C . ASN A 1 126 ? 9.745 14.471 15.162 1.00 51.50 126 ASN A C 1
ATOM 1027 O O . ASN A 1 126 ? 9.488 15.212 14.223 1.00 51.50 126 ASN A O 1
ATOM 1031 N N . VAL A 1 127 ? 8.806 13.677 15.689 1.00 55.59 127 VAL A N 1
ATOM 1032 C CA . VAL A 1 127 ? 7.380 13.691 15.278 1.00 55.59 127 VAL A CA 1
ATOM 1033 C C . VAL A 1 127 ? 6.670 15.005 15.688 1.00 55.59 127 VAL A C 1
ATOM 1035 O O . VAL A 1 127 ? 5.467 15.166 15.515 1.00 55.59 127 VAL A O 1
ATOM 1038 N N . LYS A 1 128 ? 7.408 15.983 16.233 1.00 54.69 128 LYS A N 1
ATOM 1039 C CA . LYS A 1 128 ? 6.883 17.280 16.683 1.00 54.69 128 LYS A CA 1
ATOM 1040 C C . LYS A 1 128 ? 6.349 18.155 15.538 1.00 54.69 128 LYS A C 1
ATOM 1042 O O . LYS A 1 128 ? 5.570 19.059 15.809 1.00 54.69 128 LYS A O 1
ATOM 1047 N N . GLU A 1 129 ? 6.699 17.860 14.286 1.00 49.88 129 GLU A N 1
ATOM 1048 C CA . GLU A 1 129 ? 6.270 18.612 13.097 1.00 49.88 129 GLU A CA 1
ATOM 1049 C C . GLU A 1 129 ? 5.315 17.818 12.197 1.00 49.88 129 GLU A C 1
ATOM 1051 O O . GLU A 1 129 ? 5.458 17.774 10.975 1.00 49.88 129 GLU A O 1
ATOM 1056 N N . ILE A 1 130 ? 4.283 17.201 12.771 1.00 57.47 130 ILE A N 1
ATOM 1057 C CA . ILE A 1 130 ? 3.099 16.914 11.956 1.00 57.47 130 ILE A CA 1
ATOM 1058 C C . ILE A 1 130 ? 2.349 18.232 11.804 1.00 57.47 130 ILE A C 1
ATOM 1060 O O . ILE A 1 130 ? 1.445 18.547 12.580 1.00 57.47 130 ILE A O 1
ATOM 1064 N N . MET A 1 131 ? 2.768 19.035 10.826 1.00 55.03 131 MET A N 1
ATOM 1065 C CA . MET A 1 131 ? 1.965 20.171 10.398 1.00 55.03 131 MET A CA 1
ATOM 1066 C C . MET A 1 131 ? 0.568 19.677 10.009 1.00 55.03 131 MET A C 1
ATOM 1068 O O . MET A 1 131 ? 0.441 18.582 9.447 1.00 55.03 131 MET A O 1
ATOM 1072 N N . PRO A 1 132 ? -0.489 20.448 10.310 1.00 53.56 132 PRO A N 1
ATOM 1073 C CA . PRO A 1 132 ? -1.820 20.102 9.856 1.00 53.56 132 PRO A CA 1
ATOM 1074 C C . PRO A 1 132 ? -1.794 20.040 8.328 1.00 53.56 132 PRO A C 1
ATOM 1076 O O . PRO A 1 132 ? -1.632 21.063 7.668 1.00 53.56 132 PRO A O 1
ATOM 1079 N N . LEU A 1 133 ? -1.932 18.835 7.762 1.00 60.38 133 LEU A N 1
ATOM 1080 C CA . LEU A 1 133 ? -2.354 18.716 6.370 1.00 60.38 133 LEU A CA 1
ATOM 1081 C C . LEU A 1 133 ? -3.661 19.496 6.260 1.00 60.38 133 LEU A C 1
ATOM 1083 O O . LEU A 1 133 ? -4.572 19.267 7.062 1.00 60.38 133 LEU A O 1
ATOM 1087 N N . ASP A 1 134 ? -3.701 20.442 5.329 1.00 59.66 134 ASP A N 1
ATOM 1088 C CA . ASP A 1 134 ? -4.836 21.329 5.146 1.00 59.66 134 ASP A CA 1
ATOM 1089 C C . ASP A 1 134 ? -6.083 20.477 4.871 1.00 59.66 134 ASP A C 1
ATOM 1091 O O . ASP A 1 134 ? -6.131 19.718 3.895 1.00 59.66 134 ASP A O 1
ATOM 1095 N N . ASN A 1 135 ? -7.066 20.534 5.777 1.00 54.09 135 ASN A N 1
ATOM 1096 C CA . ASN A 1 135 ? -8.211 19.609 5.813 1.00 54.09 135 ASN A CA 1
ATOM 1097 C C . ASN A 1 135 ? -9.054 19.654 4.521 1.00 54.09 135 ASN A C 1
ATOM 1099 O O . ASN A 1 135 ? -9.867 18.768 4.275 1.00 54.09 135 ASN A O 1
ATOM 1103 N N . SER A 1 136 ? -8.869 20.679 3.689 1.00 55.75 136 SER A N 1
ATOM 1104 C CA . SER A 1 136 ? -9.571 20.887 2.423 1.00 55.75 136 SER A CA 1
ATOM 1105 C C . SER A 1 136 ? -9.164 19.914 1.303 1.00 55.75 136 SER A C 1
ATOM 1107 O O . SER A 1 136 ? -9.906 19.780 0.327 1.00 55.75 136 SER A O 1
ATOM 1109 N N . SER A 1 137 ? -8.016 19.236 1.429 1.00 57.31 137 SER A N 1
ATOM 1110 C CA . SER A 1 137 ? -7.360 18.531 0.315 1.00 57.31 137 SER A CA 1
ATOM 1111 C C . SER A 1 137 ? -7.725 17.044 0.148 1.00 57.31 137 SER A C 1
ATOM 1113 O O . SER A 1 137 ? -7.471 16.480 -0.917 1.00 57.31 137 SER A O 1
ATOM 1115 N N . PHE A 1 138 ? -8.396 16.418 1.124 1.00 65.06 138 PHE A N 1
ATOM 1116 C CA . PHE A 1 138 ? -8.743 14.985 1.094 1.00 65.06 138 PHE A CA 1
ATOM 1117 C C . PHE A 1 138 ? -10.254 14.770 1.251 1.00 65.06 138 PHE A C 1
ATOM 1119 O O . PHE A 1 138 ? -10.737 14.393 2.313 1.00 65.06 138 PHE A O 1
ATOM 1126 N N . LYS A 1 139 ? -11.025 15.065 0.196 1.00 66.81 139 LYS A N 1
ATOM 1127 C CA . LYS A 1 139 ? -12.497 14.924 0.211 1.00 66.81 139 LYS A CA 1
ATOM 1128 C C . LYS A 1 139 ? -13.004 13.511 -0.093 1.00 66.81 139 LYS A C 1
ATOM 1130 O O . LYS A 1 139 ? -14.142 13.207 0.238 1.00 66.81 139 LYS A O 1
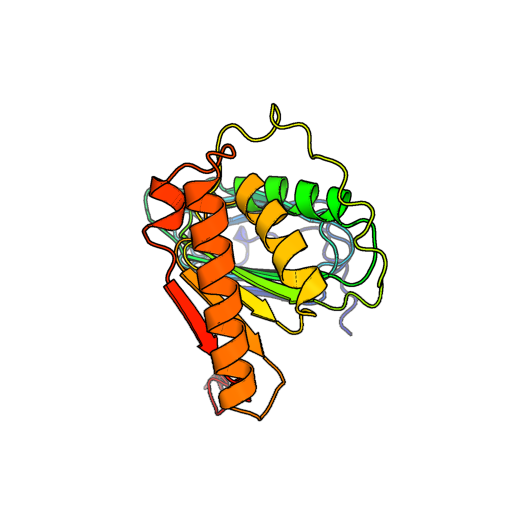ATOM 1135 N N . GLU A 1 140 ? -12.186 12.664 -0.715 1.00 79.06 140 GLU A N 1
ATOM 1136 C CA . GLU A 1 140 ? -12.556 11.297 -1.098 1.00 79.06 140 GLU A CA 1
ATOM 1137 C C . GLU A 1 140 ? -11.456 10.337 -0.634 1.00 79.06 140 GLU A C 1
ATOM 1139 O O . GLU A 1 140 ? -10.380 10.268 -1.231 1.00 79.06 140 GLU A O 1
ATOM 1144 N N . LEU A 1 141 ? -11.703 9.658 0.489 1.00 85.06 141 LEU A N 1
ATOM 1145 C CA . LEU A 1 141 ? -10.760 8.708 1.071 1.00 85.06 141 LEU A CA 1
ATOM 1146 C C . LEU A 1 141 ? -10.856 7.364 0.354 1.00 85.06 141 LEU A C 1
ATOM 1148 O O . LEU A 1 141 ? -11.945 6.821 0.161 1.00 85.06 141 LEU A O 1
ATOM 1152 N N . VAL A 1 142 ? -9.703 6.797 0.008 1.00 89.88 142 VAL A N 1
ATOM 1153 C CA . VAL A 1 142 ? -9.636 5.457 -0.581 1.00 89.88 142 VAL A CA 1
ATOM 1154 C C . VAL A 1 142 ? -9.789 4.410 0.520 1.00 89.88 142 VAL A C 1
ATOM 1156 O O . VAL A 1 142 ? -9.124 4.484 1.557 1.00 89.88 142 VAL A O 1
ATOM 1159 N N . VAL A 1 143 ? -10.655 3.422 0.287 1.00 91.50 143 VAL A N 1
ATOM 1160 C CA . VAL A 1 143 ? -10.826 2.282 1.193 1.00 91.50 143 VAL A CA 1
ATOM 1161 C C . VAL A 1 143 ? -9.613 1.364 1.092 1.00 91.50 143 VAL A C 1
ATOM 1163 O O . VAL A 1 143 ? -9.217 0.958 0.003 1.00 91.50 143 VAL A O 1
ATOM 1166 N N . VAL A 1 144 ? -9.039 1.021 2.239 1.00 92.69 144 VAL A N 1
ATOM 1167 C CA . VAL A 1 144 ? -7.979 0.021 2.362 1.00 92.69 144 VAL A CA 1
ATOM 1168 C C . VAL A 1 144 ? -8.559 -1.147 3.150 1.00 92.69 144 VAL A C 1
ATOM 1170 O O . VAL A 1 144 ? -8.921 -0.994 4.309 1.00 92.69 144 VAL A O 1
ATOM 1173 N N . GLU A 1 145 ? -8.688 -2.322 2.545 1.00 93.31 145 GLU A N 1
ATOM 1174 C CA . GLU A 1 145 ? -9.273 -3.489 3.220 1.00 93.31 145 GLU A CA 1
ATOM 1175 C C . GLU A 1 145 ? -8.439 -3.889 4.440 1.00 93.31 145 GLU A C 1
ATOM 1177 O O . GLU A 1 145 ? -8.976 -4.141 5.516 1.00 93.31 145 GLU A O 1
ATOM 1182 N N . LYS A 1 146 ? -7.111 -3.876 4.291 1.00 92.81 146 LYS A N 1
ATOM 1183 C CA . LYS A 1 146 ? -6.177 -4.269 5.346 1.00 92.81 146 LYS A CA 1
ATOM 1184 C C . LYS A 1 146 ? -4.967 -3.349 5.387 1.00 92.81 146 LYS A C 1
ATOM 1186 O O . LYS A 1 146 ? -4.254 -3.226 4.401 1.00 92.81 146 LYS A O 1
ATOM 1191 N N . LEU A 1 147 ? -4.719 -2.729 6.534 1.00 91.12 147 LEU A N 1
ATOM 1192 C CA . LEU A 1 147 ? -3.545 -1.917 6.825 1.00 91.12 147 LEU A CA 1
ATOM 1193 C C . LEU A 1 147 ? -2.685 -2.636 7.864 1.00 91.12 147 LEU A C 1
ATOM 1195 O O . LEU A 1 147 ? -3.089 -2.826 9.005 1.00 91.12 147 LEU A O 1
ATOM 1199 N N . ILE A 1 148 ? -1.487 -3.029 7.464 1.00 88.19 148 ILE A N 1
ATOM 1200 C CA . ILE A 1 148 ? -0.521 -3.731 8.296 1.00 88.19 148 ILE A CA 1
ATOM 1201 C C . ILE A 1 148 ? 0.630 -2.779 8.588 1.00 88.19 148 ILE A C 1
ATOM 1203 O O . ILE A 1 148 ? 1.201 -2.191 7.672 1.00 88.19 148 ILE A O 1
ATOM 1207 N N . ILE A 1 149 ? 0.981 -2.615 9.855 1.00 84.75 149 ILE A N 1
ATOM 1208 C CA . ILE A 1 149 ? 2.009 -1.676 10.292 1.00 84.75 149 ILE A CA 1
ATOM 1209 C C . ILE A 1 149 ? 3.051 -2.427 11.118 1.00 84.75 149 ILE A C 1
ATOM 1211 O O . ILE A 1 149 ? 2.713 -3.090 12.096 1.00 84.75 149 ILE A O 1
ATOM 1215 N N . HIS A 1 150 ? 4.322 -2.305 10.737 1.00 82.38 150 HIS A N 1
ATOM 1216 C CA . HIS A 1 150 ? 5.440 -2.964 11.413 1.00 82.38 150 HIS A CA 1
ATOM 1217 C C . HIS A 1 150 ? 6.388 -1.956 12.059 1.00 82.38 150 HIS A C 1
ATOM 1219 O O . HIS A 1 150 ? 6.743 -0.934 11.467 1.00 82.38 150 HIS A O 1
ATOM 1225 N N . ASN A 1 151 ? 6.896 -2.322 13.239 1.00 68.69 151 ASN A N 1
ATOM 1226 C CA . ASN A 1 151 ? 8.091 -1.730 13.858 1.00 68.69 151 ASN A CA 1
ATOM 1227 C C . ASN A 1 151 ? 7.985 -0.242 14.210 1.00 68.69 151 ASN A C 1
ATOM 1229 O O . ASN A 1 151 ? 8.978 0.486 14.218 1.00 68.69 151 ASN A O 1
ATOM 1233 N N . VAL A 1 152 ? 6.786 0.225 14.542 1.00 67.56 152 VAL A N 1
ATOM 1234 C CA . VAL A 1 152 ? 6.564 1.632 14.884 1.00 67.56 152 VAL A CA 1
ATOM 1235 C C . VAL A 1 152 ? 6.751 1.839 16.383 1.00 67.56 152 VAL A C 1
ATOM 1237 O O . VAL A 1 152 ? 6.326 1.016 17.196 1.00 67.56 152 VAL A O 1
ATOM 1240 N N . SER A 1 153 ? 7.373 2.945 16.792 1.00 68.94 153 SER A N 1
ATOM 1241 C CA . SER A 1 153 ? 7.346 3.343 18.206 1.00 68.94 153 SER A CA 1
ATOM 1242 C C . SER A 1 153 ? 5.921 3.748 18.605 1.00 68.94 153 SER A C 1
ATOM 1244 O O . SER A 1 153 ? 5.181 4.275 17.778 1.00 68.94 153 SER A O 1
ATOM 1246 N N . PHE A 1 154 ? 5.523 3.548 19.863 1.00 60.41 154 PHE A N 1
ATOM 1247 C CA . PHE A 1 154 ? 4.165 3.884 20.315 1.00 60.41 154 PHE A CA 1
ATOM 1248 C C . PHE A 1 154 ? 3.793 5.358 20.054 1.00 60.41 154 PHE A C 1
ATOM 1250 O O . PHE A 1 154 ? 2.722 5.658 19.528 1.00 60.41 154 PHE A O 1
ATOM 1257 N N . PHE A 1 155 ? 4.714 6.282 20.350 1.00 62.47 155 PHE A N 1
ATOM 1258 C CA . PHE A 1 155 ? 4.504 7.720 20.147 1.00 62.47 155 PHE A CA 1
ATOM 1259 C C . PHE A 1 155 ? 4.367 8.091 18.671 1.00 62.47 155 PHE A C 1
ATOM 1261 O O . PHE A 1 155 ? 3.546 8.934 18.314 1.00 62.47 155 PHE A O 1
ATOM 1268 N N . SER A 1 156 ? 5.153 7.449 17.805 1.00 70.06 156 SER A N 1
ATOM 1269 C CA . SER A 1 156 ? 5.044 7.652 16.364 1.00 70.06 156 SER A CA 1
ATOM 1270 C C . SER A 1 156 ? 3.731 7.076 15.837 1.00 70.06 156 SER A C 1
ATOM 1272 O O . SER A 1 156 ? 3.085 7.733 15.028 1.00 70.06 156 SER A O 1
ATOM 1274 N N . PHE A 1 157 ? 3.304 5.905 16.325 1.00 74.38 157 PHE A N 1
ATOM 1275 C CA . PHE A 1 157 ? 2.125 5.193 15.826 1.00 74.38 157 PHE A CA 1
ATOM 1276 C C . PHE A 1 157 ? 0.862 6.048 15.899 1.00 74.38 157 PHE A C 1
ATOM 1278 O O . PHE A 1 157 ? 0.199 6.240 14.885 1.00 74.38 157 PHE A O 1
ATOM 1285 N N . ALA A 1 158 ? 0.571 6.627 17.068 1.00 74.25 158 ALA A N 1
ATOM 1286 C CA . ALA A 1 158 ? -0.580 7.508 17.265 1.00 74.25 158 ALA A CA 1
ATOM 1287 C C . ALA A 1 158 ? -0.625 8.641 16.232 1.00 74.25 158 ALA A C 1
ATOM 1289 O O . ALA A 1 158 ? -1.639 8.925 15.596 1.00 74.25 158 ALA A O 1
ATOM 1290 N N . ALA A 1 159 ? 0.521 9.289 16.059 1.00 75.56 159 ALA A N 1
ATOM 1291 C CA . ALA A 1 159 ? 0.678 10.448 15.208 1.00 75.56 159 ALA A CA 1
ATOM 1292 C C . ALA A 1 159 ? 0.533 10.076 13.719 1.00 75.56 159 ALA A C 1
ATOM 1294 O O . ALA A 1 159 ? -0.129 10.782 12.959 1.00 75.56 159 ALA A O 1
ATOM 1295 N N . ILE A 1 160 ? 1.091 8.930 13.322 1.00 77.38 160 ILE A N 1
ATOM 1296 C CA . ILE A 1 160 ? 0.977 8.381 11.968 1.00 77.38 160 ILE A CA 1
ATOM 1297 C C . ILE A 1 160 ? -0.451 7.973 11.686 1.00 77.38 160 ILE A C 1
ATOM 1299 O O . ILE A 1 160 ? -0.980 8.383 10.667 1.00 77.38 160 ILE A O 1
ATOM 1303 N N . MET A 1 161 ? -1.100 7.233 12.582 1.00 79.56 161 MET A N 1
ATOM 1304 C CA . MET A 1 161 ? -2.479 6.800 12.386 1.00 79.56 161 MET A CA 1
ATOM 1305 C C . MET A 1 161 ? -3.426 7.983 12.245 1.00 79.56 161 MET A C 1
ATOM 1307 O O . MET A 1 161 ? -4.234 8.010 11.320 1.00 79.56 161 MET A O 1
ATOM 1311 N N . LYS A 1 162 ? -3.247 9.021 13.071 1.00 78.44 162 LYS A N 1
ATOM 1312 C CA . LYS A 1 162 ? -3.986 10.280 12.935 1.00 78.44 162 LYS A CA 1
ATOM 1313 C C . LYS A 1 162 ? -3.822 10.910 11.549 1.00 78.44 162 LYS A C 1
ATOM 1315 O O . LYS A 1 162 ? -4.741 11.572 11.078 1.00 78.44 162 LYS A O 1
ATOM 1320 N N . CYS A 1 163 ? -2.671 10.730 10.905 1.00 79.50 163 CYS A N 1
ATOM 1321 C CA . CYS A 1 163 ? -2.437 11.195 9.542 1.00 79.50 163 CYS A CA 1
ATOM 1322 C C . CYS A 1 163 ? -2.949 10.227 8.475 1.00 79.50 163 CYS A C 1
ATOM 1324 O O . CYS A 1 163 ? -3.536 10.675 7.499 1.00 79.50 163 CYS A O 1
ATOM 1326 N N . MET A 1 164 ? -2.745 8.921 8.652 1.00 83.12 164 MET A N 1
ATOM 1327 C CA . MET A 1 164 ? -3.182 7.883 7.718 1.00 83.12 164 MET A CA 1
ATOM 1328 C C . MET A 1 164 ? -4.694 7.931 7.547 1.00 83.12 164 MET A C 1
ATOM 1330 O O . MET A 1 164 ? -5.182 7.938 6.427 1.00 83.12 164 MET A O 1
ATOM 1334 N N . PHE A 1 165 ? -5.438 8.089 8.637 1.00 81.12 165 PHE A N 1
ATOM 1335 C CA . PHE A 1 165 ? -6.888 8.230 8.577 1.00 81.12 165 PHE A CA 1
ATOM 1336 C C . PHE A 1 165 ? -7.385 9.503 7.872 1.00 81.12 165 PHE A C 1
ATOM 1338 O O . PHE A 1 165 ? -8.567 9.611 7.570 1.00 81.12 165 PHE A O 1
ATOM 1345 N N . ARG A 1 166 ? -6.505 10.474 7.591 1.00 80.38 166 ARG A N 1
ATOM 1346 C CA . ARG A 1 166 ? -6.843 11.642 6.759 1.00 80.38 166 ARG A CA 1
ATOM 1347 C C . ARG A 1 166 ? -6.659 11.389 5.267 1.00 80.38 166 ARG A C 1
ATOM 1349 O O . ARG A 1 166 ? -7.074 12.227 4.480 1.00 80.38 166 ARG A O 1
ATOM 1356 N N . ILE A 1 167 ? -5.992 10.300 4.886 1.00 84.06 167 ILE A N 1
ATOM 1357 C CA . ILE A 1 167 ? -5.672 9.983 3.487 1.00 84.06 167 ILE A CA 1
ATOM 1358 C C . ILE A 1 167 ? -6.285 8.656 3.026 1.00 84.06 167 ILE A C 1
ATOM 1360 O O . ILE A 1 167 ? -6.550 8.478 1.841 1.00 84.06 167 ILE A O 1
ATOM 1364 N N . ILE A 1 168 ? -6.541 7.730 3.951 1.00 88.12 168 ILE A N 1
ATOM 1365 C CA . ILE A 1 168 ? -7.139 6.423 3.683 1.00 88.12 168 ILE A CA 1
ATOM 1366 C C . ILE A 1 168 ? -8.196 6.077 4.725 1.00 88.12 168 ILE A C 1
ATOM 1368 O O . ILE A 1 168 ? -8.145 6.538 5.866 1.00 88.12 168 ILE A O 1
ATOM 1372 N N . ARG A 1 169 ? -9.103 5.182 4.339 1.00 87.88 169 ARG A N 1
ATOM 1373 C CA . ARG A 1 169 ? -10.070 4.543 5.227 1.00 87.88 169 ARG A CA 1
ATOM 1374 C C . ARG A 1 169 ? -9.760 3.049 5.355 1.00 87.88 169 ARG A C 1
ATOM 1376 O O . ARG A 1 169 ? -10.246 2.267 4.534 1.00 87.88 169 ARG A O 1
ATOM 1383 N N . PRO A 1 170 ? -8.935 2.629 6.325 1.00 88.50 170 PRO A N 1
ATOM 1384 C CA . PRO A 1 170 ? -8.675 1.217 6.531 1.00 88.50 170 PRO A CA 1
ATOM 1385 C C . PRO A 1 170 ? -9.884 0.534 7.194 1.00 88.50 170 PRO A C 1
ATOM 1387 O O . PRO A 1 170 ? -10.459 1.094 8.121 1.00 88.50 170 PRO A O 1
ATOM 1390 N N . ARG A 1 171 ? -10.249 -0.674 6.754 1.00 87.38 171 ARG A N 1
ATOM 1391 C CA . ARG A 1 171 ? -11.252 -1.530 7.419 1.00 87.38 171 ARG A CA 1
ATOM 1392 C C . ARG A 1 171 ? -10.631 -2.417 8.488 1.00 87.38 171 ARG A C 1
ATOM 1394 O O . ARG A 1 171 ? -11.229 -2.648 9.524 1.00 87.38 171 ARG A O 1
ATOM 1401 N N . TYR A 1 172 ? -9.417 -2.899 8.259 1.00 86.75 172 TYR A N 1
ATOM 1402 C CA . TYR A 1 172 ? -8.719 -3.780 9.187 1.00 86.75 172 TYR A CA 1
ATOM 1403 C C . TYR A 1 172 ? -7.327 -3.241 9.481 1.00 86.75 172 TYR A C 1
ATOM 1405 O O . TYR A 1 172 ? -6.605 -2.903 8.544 1.00 86.75 172 TYR A O 1
ATOM 1413 N N . ILE A 1 173 ? -6.928 -3.165 10.751 1.00 84.69 173 ILE A N 1
ATOM 1414 C CA . ILE A 1 173 ? -5.599 -2.690 11.144 1.00 84.69 173 ILE A CA 1
ATOM 1415 C C . ILE A 1 173 ? -4.876 -3.780 11.927 1.00 84.69 173 ILE A C 1
ATOM 1417 O O . ILE A 1 173 ? -5.334 -4.232 12.973 1.00 84.69 173 ILE A O 1
ATOM 1421 N N . VAL A 1 174 ? -3.697 -4.159 11.449 1.00 83.25 174 VAL A N 1
ATOM 1422 C CA . VAL A 1 174 ? -2.802 -5.079 12.152 1.00 83.25 174 VAL A CA 1
ATOM 1423 C C . VAL A 1 174 ? -1.545 -4.338 12.537 1.00 83.25 174 VAL A C 1
ATOM 1425 O O . VAL A 1 174 ? -0.881 -3.742 11.688 1.00 83.25 174 VAL A O 1
ATOM 1428 N N . GLU A 1 175 ? -1.187 -4.418 13.810 1.00 78.75 175 GLU A N 1
ATOM 1429 C CA . GLU A 1 175 ? 0.122 -3.991 14.268 1.00 78.75 175 GLU A CA 1
ATOM 1430 C C . GLU A 1 175 ? 0.995 -5.220 14.526 1.00 78.75 175 GLU A C 1
ATOM 1432 O O . GLU A 1 175 ? 0.720 -6.028 15.417 1.00 78.75 175 GLU A O 1
ATOM 1437 N N . HIS A 1 176 ? 2.070 -5.358 13.750 1.00 77.75 176 HIS A N 1
ATOM 1438 C CA . HIS A 1 176 ? 3.092 -6.357 14.022 1.00 77.75 176 HIS A CA 1
ATOM 1439 C C . HIS A 1 176 ? 4.168 -5.769 14.921 1.00 77.75 176 HIS A C 1
ATOM 1441 O O . HIS A 1 176 ? 4.900 -4.836 14.566 1.00 77.75 176 HIS A O 1
ATOM 1447 N N . LEU A 1 177 ? 4.267 -6.358 16.105 1.00 69.75 177 LEU A N 1
ATOM 1448 C CA . LEU A 1 177 ? 5.189 -5.944 17.146 1.00 69.75 177 LEU A CA 1
ATOM 1449 C C . LEU A 1 177 ? 6.348 -6.932 17.208 1.00 69.75 177 LEU A C 1
ATOM 1451 O O . LEU A 1 177 ? 6.140 -8.127 17.374 1.00 69.75 177 LEU A O 1
ATOM 1455 N N . LEU A 1 178 ? 7.584 -6.430 17.153 1.00 65.56 178 LEU A N 1
ATOM 1456 C CA . LEU A 1 178 ? 8.788 -7.231 17.435 1.00 65.56 178 LEU A CA 1
ATOM 1457 C C . LEU A 1 178 ? 8.953 -7.560 18.929 1.00 65.56 178 LEU A C 1
ATOM 1459 O O . LEU A 1 178 ? 9.983 -8.089 19.338 1.00 65.56 178 LEU A O 1
ATOM 1463 N N . VAL A 1 179 ? 7.980 -7.188 19.762 1.00 63.41 179 VAL A N 1
ATOM 1464 C CA . VAL A 1 179 ? 8.024 -7.410 21.205 1.00 63.41 179 VAL A CA 1
ATOM 1465 C C . VAL A 1 179 ? 7.547 -8.834 21.481 1.00 63.41 179 VAL A C 1
ATOM 1467 O O . VAL A 1 179 ? 6.456 -9.205 21.071 1.00 63.41 179 VAL A O 1
ATOM 1470 N N . TYR A 1 180 ? 8.363 -9.623 22.179 1.00 63.22 180 TYR A N 1
ATOM 1471 C CA . TYR A 1 180 ? 8.059 -11.021 22.521 1.00 63.22 180 TYR A CA 1
ATOM 1472 C C . TYR A 1 180 ? 7.176 -11.180 23.773 1.00 63.22 180 TYR A C 1
ATOM 1474 O O . TYR A 1 180 ? 6.914 -12.303 24.192 1.00 63.22 180 TYR A O 1
ATOM 1482 N N . ASP A 1 181 ? 6.747 -10.075 24.385 1.00 79.81 181 ASP A N 1
ATOM 1483 C CA . ASP A 1 181 ? 5.913 -10.065 25.587 1.00 79.81 181 ASP A CA 1
ATOM 1484 C C . ASP A 1 181 ? 4.441 -9.822 25.223 1.00 79.81 181 ASP A C 1
ATOM 1486 O O . ASP A 1 181 ? 4.067 -8.736 24.769 1.00 79.81 181 ASP A O 1
ATOM 1490 N N . ASP A 1 182 ? 3.608 -10.843 25.434 1.00 79.25 182 ASP A N 1
ATOM 1491 C CA . ASP A 1 182 ? 2.173 -10.804 25.145 1.00 79.25 182 ASP A CA 1
ATOM 1492 C C . ASP A 1 182 ? 1.440 -9.733 25.968 1.00 79.25 182 ASP A C 1
ATOM 1494 O O . ASP A 1 182 ? 0.481 -9.134 25.474 1.00 79.25 182 ASP A O 1
ATOM 1498 N N . GLU A 1 183 ? 1.893 -9.429 27.192 1.00 81.31 183 GLU A N 1
ATOM 1499 C CA . GLU A 1 183 ? 1.261 -8.386 28.007 1.00 81.31 183 GLU A CA 1
ATOM 1500 C C . GLU A 1 183 ? 1.557 -6.994 27.438 1.00 81.31 183 GLU A C 1
ATOM 1502 O O . GLU A 1 183 ? 0.653 -6.161 27.336 1.00 81.31 183 GLU A O 1
ATOM 1507 N N . ALA A 1 184 ? 2.785 -6.757 26.968 1.00 74.25 184 ALA A N 1
ATOM 1508 C CA . ALA A 1 184 ? 3.140 -5.526 26.267 1.00 74.25 184 ALA A CA 1
ATOM 1509 C C . ALA A 1 184 ? 2.354 -5.361 24.952 1.00 74.25 184 ALA A C 1
ATOM 1511 O O . ALA A 1 184 ? 1.898 -4.255 24.643 1.00 74.25 184 ALA A O 1
ATOM 1512 N N . ILE A 1 185 ? 2.144 -6.449 24.197 1.00 74.69 185 ILE A N 1
ATOM 1513 C CA . ILE A 1 185 ? 1.284 -6.452 23.000 1.00 74.69 185 ILE A CA 1
ATOM 1514 C C . ILE A 1 185 ? -0.152 -6.075 23.383 1.00 74.69 185 ILE A C 1
ATOM 1516 O O . ILE A 1 185 ? -0.735 -5.170 22.781 1.00 74.69 185 ILE A O 1
ATOM 1520 N N . ARG A 1 186 ? -0.716 -6.717 24.412 1.00 78.69 186 ARG A N 1
ATOM 1521 C CA . ARG A 1 186 ? -2.091 -6.475 24.870 1.00 78.69 186 ARG A CA 1
ATOM 1522 C C . ARG A 1 186 ? -2.299 -5.034 25.330 1.00 78.69 186 ARG A C 1
ATOM 1524 O O . ARG A 1 186 ? -3.255 -4.389 24.902 1.00 78.69 186 ARG A O 1
ATOM 1531 N N . GLN A 1 187 ? -1.394 -4.506 26.154 1.00 79.19 187 GLN A N 1
ATOM 1532 C CA . GLN A 1 187 ? -1.446 -3.117 26.622 1.00 79.19 187 GLN A CA 1
ATOM 1533 C C . GLN A 1 187 ? -1.359 -2.122 25.467 1.00 79.19 187 GLN A C 1
ATOM 1535 O O . GLN A 1 187 ? -2.025 -1.081 25.484 1.00 79.19 187 GLN A O 1
ATOM 1540 N N . ARG A 1 188 ? -0.567 -2.446 24.443 1.00 75.75 188 ARG A N 1
ATOM 1541 C CA . ARG A 1 188 ? -0.445 -1.618 23.250 1.00 75.75 188 ARG A CA 1
ATOM 1542 C C . ARG A 1 188 ? -1.731 -1.609 22.437 1.00 75.75 188 ARG A C 1
ATOM 1544 O O . ARG A 1 188 ? -2.262 -0.526 22.208 1.00 75.75 188 ARG A O 1
ATOM 1551 N N . VAL A 1 189 ? -2.275 -2.777 22.094 1.00 76.19 189 VAL A N 1
ATOM 1552 C CA . VAL A 1 189 ? -3.560 -2.892 21.383 1.00 76.19 189 VAL A CA 1
ATOM 1553 C C . VAL A 1 189 ? -4.666 -2.149 22.135 1.00 76.19 189 VAL A C 1
ATOM 1555 O O . VAL A 1 189 ? -5.424 -1.396 21.530 1.00 76.19 189 VAL A O 1
ATOM 1558 N N . GLU A 1 190 ? -4.723 -2.281 23.460 1.00 80.50 190 GLU A N 1
ATOM 1559 C CA . GLU A 1 190 ? -5.713 -1.586 24.283 1.00 80.50 190 GLU A CA 1
ATOM 1560 C C . GLU A 1 190 ? -5.531 -0.061 24.266 1.00 80.50 190 GLU A C 1
ATOM 1562 O O . GLU A 1 190 ? -6.496 0.696 24.154 1.00 80.50 190 GLU A O 1
ATOM 1567 N N . SER A 1 191 ? -4.288 0.415 24.315 1.00 78.38 191 SER A N 1
ATOM 1568 C CA . SER A 1 191 ? -3.990 1.846 24.212 1.00 78.38 191 SER A CA 1
ATOM 1569 C C . SER A 1 191 ? -4.377 2.413 22.841 1.00 78.38 191 SER A C 1
ATOM 1571 O O . SER A 1 191 ? -4.877 3.536 22.758 1.00 78.38 191 SER A O 1
ATOM 1573 N N . LEU A 1 192 ? -4.202 1.633 21.770 1.00 73.81 192 LEU A N 1
ATOM 1574 C CA . LEU A 1 192 ? -4.649 1.998 20.424 1.00 73.81 192 LEU A CA 1
ATOM 1575 C C . LEU A 1 192 ? -6.172 2.025 20.311 1.00 73.81 192 LEU A C 1
ATOM 1577 O O . LEU A 1 192 ? -6.722 2.979 19.766 1.00 73.81 192 LEU A O 1
ATOM 1581 N N . ARG A 1 193 ? -6.864 1.039 20.891 1.00 77.81 193 ARG A N 1
ATOM 1582 C CA . ARG A 1 193 ? -8.332 1.026 20.959 1.00 77.81 193 ARG A CA 1
ATOM 1583 C C . ARG A 1 193 ? -8.869 2.268 21.658 1.00 77.81 193 ARG A C 1
ATOM 1585 O O . ARG A 1 193 ? -9.701 2.965 21.084 1.00 77.81 193 ARG A O 1
ATOM 1592 N N . LYS A 1 194 ? -8.338 2.608 22.837 1.00 82.50 194 LYS A N 1
ATOM 1593 C CA . LYS A 1 194 ? -8.719 3.829 23.572 1.00 82.50 194 LYS A CA 1
ATOM 1594 C C . LYS A 1 194 ? -8.486 5.094 22.755 1.00 82.50 194 LYS A C 1
ATOM 1596 O O . LYS A 1 194 ? -9.304 6.005 22.785 1.00 82.50 194 LYS A O 1
ATOM 1601 N N . MET A 1 195 ? -7.390 5.146 22.007 1.00 77.62 195 MET A N 1
ATOM 1602 C CA . MET A 1 195 ? -7.066 6.278 21.144 1.00 77.62 195 MET A CA 1
ATOM 1603 C C . MET A 1 195 ? -8.044 6.420 19.975 1.00 77.62 195 MET A C 1
ATOM 1605 O O . MET A 1 195 ? -8.499 7.527 19.703 1.00 77.62 195 MET A O 1
ATOM 1609 N N . VAL A 1 196 ? -8.410 5.315 19.323 1.00 74.19 196 VAL A N 1
ATOM 1610 C CA . VAL A 1 196 ? -9.408 5.310 18.242 1.00 74.19 196 VAL A CA 1
ATOM 1611 C C . VAL A 1 196 ? -10.794 5.694 18.761 1.00 74.19 196 VAL A C 1
ATOM 1613 O O . VAL A 1 196 ? -11.481 6.483 18.114 1.00 74.19 196 VAL A O 1
ATOM 1616 N N . VAL A 1 197 ? -11.183 5.217 19.948 1.00 78.00 197 VAL A N 1
ATOM 1617 C CA . VAL A 1 197 ? -12.427 5.639 20.617 1.00 78.00 197 VAL A CA 1
ATOM 1618 C C . VAL A 1 197 ? -12.393 7.137 20.925 1.00 78.00 197 VAL A C 1
ATOM 1620 O O . VAL A 1 197 ? -13.307 7.856 20.536 1.00 78.00 197 VAL A O 1
ATOM 1623 N N . ALA A 1 198 ? -11.308 7.641 21.518 1.00 78.12 198 ALA A N 1
ATOM 1624 C CA . ALA A 1 198 ? -11.162 9.068 21.802 1.00 78.12 198 ALA A CA 1
ATOM 1625 C C . ALA A 1 198 ? -11.212 9.926 20.523 1.00 78.12 198 ALA A C 1
ATOM 1627 O O . ALA A 1 198 ? -11.792 11.011 20.524 1.00 78.12 198 ALA A O 1
ATOM 1628 N N . TRP A 1 199 ? -10.642 9.451 19.409 1.00 75.06 199 TRP A N 1
ATOM 1629 C CA . TRP A 1 199 ? -10.773 10.118 18.109 1.00 75.06 199 TRP A CA 1
ATOM 1630 C C . TRP A 1 199 ? -12.218 10.143 17.620 1.00 75.06 199 TRP A C 1
ATOM 1632 O O . TRP A 1 199 ? -12.687 11.214 17.233 1.00 75.06 199 TRP A O 1
ATOM 1642 N N . ARG A 1 200 ? -12.938 9.021 17.721 1.00 70.62 200 ARG A N 1
ATOM 1643 C CA . ARG A 1 200 ? -14.368 8.922 17.391 1.00 70.62 200 ARG A CA 1
ATOM 1644 C C . ARG A 1 200 ? -15.226 9.899 18.206 1.00 70.62 200 ARG A C 1
ATOM 1646 O O . ARG A 1 200 ? -16.130 10.524 17.658 1.00 70.62 200 ARG A O 1
ATOM 1653 N N . GLU A 1 201 ? -14.941 10.038 19.498 1.00 74.31 201 GLU A N 1
ATOM 1654 C CA . GLU A 1 201 ? -15.688 10.904 20.420 1.00 74.31 201 GLU A CA 1
ATOM 1655 C C . GLU A 1 201 ? -15.339 12.388 20.261 1.00 74.31 201 GLU A C 1
ATOM 1657 O O . GLU A 1 201 ? -16.195 13.249 20.443 1.00 74.31 201 GLU A O 1
ATOM 1662 N N . SER A 1 202 ? -14.099 12.704 19.873 1.00 69.81 202 SER A N 1
ATOM 1663 C CA . SER A 1 202 ? -13.624 14.085 19.727 1.00 69.81 202 SER A CA 1
ATOM 1664 C C . SER A 1 202 ? -14.339 14.910 18.650 1.00 69.81 202 SER A C 1
ATOM 1666 O O . SER A 1 202 ? -14.096 16.113 18.565 1.00 69.81 202 SER A O 1
ATOM 1668 N N . GLY A 1 203 ? -15.151 14.291 17.782 1.00 59.47 203 GLY A N 1
ATOM 1669 C CA . GLY A 1 203 ? -15.840 14.979 16.682 1.00 59.47 203 GLY A CA 1
ATOM 1670 C C . GLY A 1 203 ? -14.899 15.642 15.668 1.00 59.47 203 GLY A C 1
ATOM 1671 O O . GLY A 1 203 ? -15.343 16.400 14.806 1.00 59.47 203 GLY A O 1
ATOM 1672 N N . THR A 1 204 ? -13.589 15.382 15.757 1.00 57.62 204 THR A N 1
ATOM 1673 C CA . THR A 1 204 ? -12.656 15.718 14.680 1.00 57.62 204 THR A CA 1
ATOM 1674 C C . THR A 1 204 ? -13.120 14.986 13.418 1.00 57.62 204 THR A C 1
ATOM 1676 O O . THR A 1 204 ? -13.655 13.896 13.550 1.00 57.62 204 THR A O 1
ATOM 1679 N N . HIS A 1 205 ? -12.967 15.597 12.233 1.00 54.94 205 HIS A N 1
ATOM 1680 C CA . HIS A 1 205 ? -13.535 15.254 10.903 1.00 54.94 205 HIS A CA 1
ATOM 1681 C C . HIS A 1 205 ? -13.485 13.786 10.393 1.00 54.94 205 HIS A C 1
ATOM 1683 O O . HIS A 1 205 ? -13.745 13.535 9.221 1.00 54.94 205 HIS A O 1
ATOM 1689 N N . PHE A 1 206 ? -13.156 12.814 11.228 1.00 55.50 206 PHE A N 1
ATOM 1690 C CA . PHE A 1 206 ? -13.385 11.399 11.012 1.00 55.50 206 PHE A CA 1
ATOM 1691 C C . PHE A 1 206 ? -14.883 11.128 10.863 1.00 55.50 206 PHE A C 1
ATOM 1693 O O . PHE A 1 206 ? -15.686 11.526 11.711 1.00 55.50 206 PHE A O 1
ATOM 1700 N N . CYS A 1 207 ? -15.272 10.415 9.809 1.00 51.97 207 CYS A N 1
ATOM 1701 C CA . CYS A 1 207 ? -16.613 9.861 9.768 1.00 51.97 207 CYS A CA 1
ATOM 1702 C C . CYS A 1 207 ? -16.680 8.769 10.844 1.00 51.97 207 CYS A C 1
ATOM 1704 O O . CYS A 1 207 ? -15.875 7.842 10.827 1.00 51.97 207 CYS A O 1
ATOM 1706 N N . GLN A 1 208 ? -17.613 8.867 11.796 1.00 49.38 208 GLN A N 1
ATOM 1707 C CA . GLN A 1 208 ? -17.828 7.825 12.814 1.00 49.38 208 GLN A CA 1
ATOM 1708 C C . GLN A 1 208 ? -17.976 6.429 12.180 1.00 49.38 208 GLN A C 1
ATOM 1710 O O . GLN A 1 208 ? -17.434 5.464 12.714 1.00 49.38 208 GLN A O 1
ATOM 1715 N N . GLN A 1 209 ? -18.583 6.366 10.990 1.00 51.12 209 GLN A N 1
ATOM 1716 C CA . GLN A 1 209 ? -18.739 5.163 10.165 1.00 51.12 209 GLN A CA 1
ATOM 1717 C C . GLN A 1 209 ? -17.405 4.541 9.718 1.00 51.12 209 GLN A C 1
ATOM 1719 O O . GLN A 1 209 ? -17.313 3.331 9.562 1.00 51.12 209 GLN A O 1
ATOM 1724 N N . ASP A 1 210 ? -16.345 5.337 9.555 1.00 55.78 210 ASP A N 1
ATOM 1725 C CA . ASP A 1 210 ? -15.048 4.866 9.054 1.00 55.78 210 ASP A CA 1
ATOM 1726 C C . ASP A 1 210 ? -14.232 4.122 10.124 1.00 55.78 210 ASP A C 1
ATOM 1728 O O . ASP A 1 210 ? -13.259 3.444 9.802 1.00 55.78 210 ASP A O 1
ATOM 1732 N N . LEU A 1 211 ? -14.617 4.255 11.399 1.00 58.09 211 LEU A N 1
ATOM 1733 C CA . LEU A 1 211 ? -13.954 3.624 12.541 1.00 58.09 211 LEU A CA 1
ATOM 1734 C C . LEU A 1 211 ? -14.777 2.488 13.159 1.00 58.09 211 LEU A C 1
ATOM 1736 O O . LEU A 1 211 ? -14.278 1.840 14.079 1.00 58.09 211 LEU A O 1
ATOM 1740 N N . GLU A 1 212 ? -16.028 2.279 12.736 1.00 54.97 212 GLU A N 1
ATOM 1741 C CA . GLU A 1 212 ? -16.922 1.243 13.282 1.00 54.97 212 GLU A CA 1
ATOM 1742 C C . GLU A 1 212 ? -16.469 -0.171 12.915 1.00 54.97 212 GLU A C 1
ATOM 1744 O O . GLU A 1 212 ? -16.503 -1.053 13.771 1.00 54.97 212 GLU A O 1
ATOM 1749 N N . ASP A 1 213 ? -15.928 -0.341 11.709 1.00 57.75 213 ASP A N 1
ATOM 1750 C CA . ASP A 1 213 ? -15.456 -1.633 11.201 1.00 57.75 213 ASP A CA 1
ATOM 1751 C C . ASP A 1 213 ? -13.983 -1.920 11.527 1.00 57.75 213 ASP A C 1
ATOM 1753 O O . ASP A 1 213 ? -13.483 -2.999 11.214 1.00 57.75 213 ASP A O 1
ATOM 1757 N N . VAL A 1 214 ? -13.272 -0.970 12.153 1.00 62.62 214 VAL A N 1
ATOM 1758 C CA . VAL A 1 214 ? -11.830 -1.087 12.400 1.00 62.62 214 VAL A CA 1
ATOM 1759 C C . VAL A 1 214 ? -11.551 -2.131 13.474 1.00 62.62 214 VAL A C 1
ATOM 1761 O O . VAL A 1 214 ? -11.588 -1.858 14.676 1.00 62.62 214 VAL A O 1
ATOM 1764 N N . ILE A 1 215 ? -11.194 -3.331 13.029 1.00 68.94 215 ILE A N 1
ATOM 1765 C CA . ILE A 1 215 ? -10.664 -4.375 13.903 1.00 68.94 215 ILE A CA 1
ATOM 1766 C C . ILE A 1 215 ? -9.159 -4.152 14.052 1.00 68.94 215 ILE A C 1
ATOM 1768 O O . ILE A 1 215 ? -8.436 -3.989 13.068 1.00 68.94 215 ILE A O 1
ATOM 1772 N N . MET A 1 216 ? -8.704 -4.128 15.306 1.00 66.81 216 MET A N 1
ATOM 1773 C CA . MET A 1 216 ? -7.295 -4.011 15.672 1.00 66.81 216 MET A CA 1
ATOM 1774 C C . MET A 1 216 ? -6.800 -5.294 16.322 1.00 66.81 216 MET A C 1
ATOM 1776 O O . MET A 1 216 ? -7.322 -5.701 17.370 1.00 66.81 216 MET A O 1
ATOM 1780 N N . GLU A 1 217 ? -5.752 -5.863 15.733 1.00 71.88 217 GLU A N 1
ATOM 1781 C CA . GLU A 1 217 ? -5.047 -7.034 16.246 1.00 71.88 217 GLU A CA 1
ATOM 1782 C C . GLU A 1 217 ? -3.550 -6.769 16.404 1.00 71.88 217 GLU A C 1
ATOM 1784 O O . GLU A 1 217 ? -2.908 -6.144 15.555 1.00 71.88 217 GLU A O 1
ATOM 1789 N N . GLY A 1 218 ? -3.000 -7.275 17.507 1.00 58.06 218 GLY A N 1
ATOM 1790 C CA . GLY A 1 218 ? -1.564 -7.403 17.702 1.00 58.06 218 GLY A CA 1
ATOM 1791 C C . GLY A 1 218 ? -1.146 -8.796 17.265 1.00 58.06 218 GLY A C 1
ATOM 1792 O O . GLY A 1 218 ? -1.592 -9.780 17.850 1.00 58.06 218 GLY A O 1
ATOM 1793 N N . ALA A 1 219 ? -0.298 -8.882 16.248 1.00 62.16 219 ALA A N 1
ATOM 1794 C CA . ALA A 1 219 ? 0.219 -10.154 15.772 1.00 62.16 219 ALA A CA 1
ATOM 1795 C C . ALA A 1 219 ? 1.723 -10.220 16.025 1.00 62.16 219 ALA A C 1
ATOM 1797 O O . ALA A 1 219 ? 2.470 -9.291 15.697 1.00 62.16 219 ALA A O 1
ATOM 1798 N N . ARG A 1 220 ? 2.196 -11.351 16.560 1.00 57.44 220 ARG A N 1
ATOM 1799 C CA . ARG A 1 220 ? 3.624 -11.656 16.460 1.00 57.44 220 ARG A CA 1
ATOM 1800 C C . ARG A 1 220 ? 3.954 -11.751 14.969 1.00 57.44 220 ARG A C 1
ATOM 1802 O O . ARG A 1 220 ? 3.150 -12.307 14.217 1.00 57.44 220 ARG A O 1
ATOM 1809 N N . PRO A 1 221 ? 5.075 -11.189 14.498 1.00 54.72 221 PRO A N 1
ATOM 1810 C CA . PRO A 1 221 ? 5.542 -11.501 13.162 1.00 54.72 221 PRO A CA 1
ATOM 1811 C C . PRO A 1 221 ? 5.728 -13.013 13.126 1.00 54.72 221 PRO A C 1
ATOM 1813 O O . PRO A 1 221 ? 6.587 -13.551 13.824 1.00 54.72 221 PRO A O 1
ATOM 1816 N N . MET A 1 222 ? 4.881 -13.704 12.367 1.00 49.75 222 MET A N 1
ATOM 1817 C CA . MET A 1 222 ? 5.212 -15.061 11.985 1.00 49.75 222 MET A CA 1
ATOM 1818 C C . MET A 1 222 ? 6.504 -14.928 11.186 1.00 49.75 222 MET A C 1
ATOM 1820 O O . MET A 1 222 ? 6.530 -14.284 10.135 1.00 49.75 222 MET A O 1
ATOM 1824 N N . LEU A 1 223 ? 7.607 -15.454 11.731 1.00 42.12 223 LEU A N 1
ATOM 1825 C CA . LEU A 1 223 ? 8.731 -15.831 10.882 1.00 42.12 223 LEU A CA 1
ATOM 1826 C C . LEU A 1 223 ? 8.127 -16.674 9.754 1.00 42.12 223 LEU A C 1
ATOM 1828 O O . LEU A 1 223 ? 7.202 -17.431 10.052 1.00 42.12 223 LEU A O 1
ATOM 1832 N N . PRO A 1 224 ? 8.553 -16.507 8.491 1.00 35.75 224 PRO A N 1
ATOM 1833 C CA . PRO A 1 224 ? 7.936 -17.206 7.374 1.00 35.75 224 PRO A CA 1
ATOM 1834 C C . PRO A 1 224 ? 8.128 -18.712 7.566 1.00 35.75 224 PRO A C 1
ATOM 1836 O O . PRO A 1 224 ? 9.133 -19.290 7.159 1.00 35.75 224 PRO A O 1
ATOM 1839 N N . GLU A 1 225 ? 7.176 -19.346 8.237 1.00 32.38 225 GLU A N 1
ATOM 1840 C CA . GLU A 1 225 ? 7.007 -20.781 8.252 1.00 32.38 225 GLU A CA 1
ATOM 1841 C C . GLU A 1 225 ? 6.391 -21.112 6.901 1.00 32.38 225 GLU A C 1
ATOM 1843 O O . GLU A 1 225 ? 5.206 -20.900 6.692 1.00 32.38 225 GLU A O 1
ATOM 1848 N N . ASN A 1 226 ? 7.260 -21.549 5.986 1.00 33.88 226 ASN A N 1
ATOM 1849 C CA . ASN A 1 226 ? 6.965 -22.387 4.827 1.00 33.88 226 ASN A CA 1
ATOM 1850 C C . ASN A 1 226 ? 5.762 -21.980 3.959 1.00 33.88 226 ASN A C 1
ATOM 1852 O O . ASN A 1 226 ? 4.641 -22.267 4.346 1.00 33.88 226 ASN A O 1
ATOM 1856 N N . GLU A 1 227 ? 6.025 -21.454 2.748 1.00 29.81 227 GLU A N 1
ATOM 1857 C CA . GLU A 1 227 ? 5.281 -21.667 1.474 1.00 29.81 227 GLU A CA 1
ATOM 1858 C C . GLU A 1 227 ? 5.525 -20.466 0.523 1.00 29.81 227 GLU A C 1
ATOM 1860 O O . GLU A 1 227 ? 5.434 -19.322 0.942 1.00 29.81 227 GLU A O 1
ATOM 1865 N N . ILE A 1 228 ? 5.892 -20.563 -0.764 1.00 25.88 228 ILE A N 1
ATOM 1866 C CA . ILE A 1 228 ? 5.862 -21.641 -1.762 1.00 25.88 228 ILE A CA 1
ATOM 1867 C C . ILE A 1 228 ? 7.077 -21.454 -2.695 1.00 25.88 228 ILE A C 1
ATOM 1869 O O . ILE A 1 228 ? 7.160 -20.464 -3.422 1.00 25.88 228 ILE A O 1
ATOM 1873 N N . ILE A 1 229 ? 8.001 -22.420 -2.740 1.00 27.45 229 ILE A N 1
ATOM 1874 C CA . ILE A 1 229 ? 8.911 -22.565 -3.887 1.00 27.45 229 ILE A CA 1
ATOM 1875 C C . ILE A 1 229 ? 8.113 -23.299 -4.966 1.00 27.45 229 ILE A C 1
ATOM 1877 O O . ILE A 1 229 ? 7.878 -24.501 -4.856 1.00 27.45 229 ILE A O 1
ATOM 1881 N N . PHE A 1 230 ? 7.699 -22.595 -6.018 1.00 27.73 230 PHE A N 1
ATOM 1882 C CA . PHE A 1 230 ? 7.291 -23.259 -7.253 1.00 27.73 230 PHE A CA 1
ATOM 1883 C C . PHE A 1 230 ? 8.545 -23.860 -7.898 1.00 27.73 230 PHE A C 1
ATOM 1885 O O . PHE A 1 230 ? 9.292 -23.168 -8.585 1.00 27.73 230 PHE A O 1
ATOM 1892 N N . GLN A 1 231 ? 8.796 -25.150 -7.668 1.00 28.42 231 GLN A N 1
ATOM 1893 C CA . GLN A 1 231 ? 9.653 -25.923 -8.562 1.00 28.42 231 GLN A CA 1
ATOM 1894 C C . GLN A 1 231 ? 8.833 -26.262 -9.809 1.00 28.42 231 GLN A C 1
ATOM 1896 O O . GLN A 1 231 ? 7.843 -26.991 -9.740 1.00 28.42 231 GLN A O 1
ATOM 1901 N N . SER A 1 232 ? 9.222 -25.695 -10.950 1.00 26.70 232 SER A N 1
ATOM 1902 C CA . SER A 1 232 ? 8.745 -26.145 -12.255 1.00 26.70 232 SER A CA 1
ATOM 1903 C C . SER A 1 232 ? 9.259 -27.561 -12.514 1.00 26.70 232 SER A C 1
ATOM 1905 O O . SER A 1 232 ? 10.456 -27.810 -12.358 1.00 26.70 232 SER A O 1
ATOM 1907 N N . LYS A 1 233 ? 8.357 -28.462 -12.911 1.00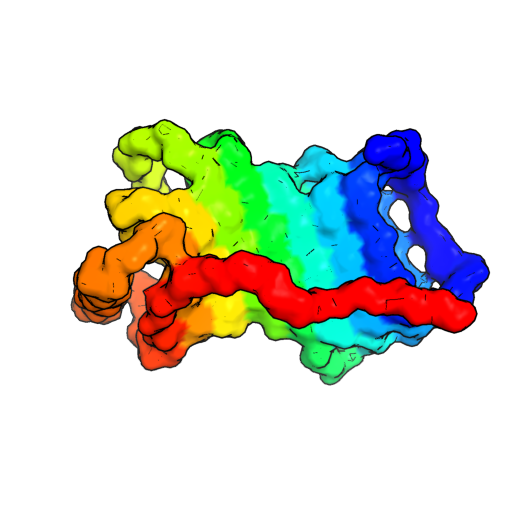 31.55 233 LYS A N 1
ATOM 1908 C CA . LYS A 1 233 ? 8.732 -29.692 -13.619 1.00 31.55 233 LYS A CA 1
ATOM 1909 C C . LYS A 1 233 ? 9.403 -29.366 -14.948 1.00 31.55 233 LYS A C 1
ATOM 1911 O O . LYS A 1 233 ? 8.993 -28.354 -15.560 1.00 31.55 233 LYS A O 1
#

Secondary structure (DSSP, 8-state):
----------GGG-TT--EEEEES----SEEEEE-SS--EEEEE---SEEEEEEE-TT--EEEEEES--EEEEEE---S---EEEEEEEE-SS-HHHHHHHHHHHHHHTTTSEEEEEEEE------GGG-----GGG-SSPEEEEEEEEES--HHHHHHHHHHHTTTEEEEEEEEE-----HHHHHHHHHHHHHHHHHHHHTT-S--GGGGTS-EEEEE--------------

Foldseek 3Di:
DDADQPQEDDCVVPQQDAEEEAACRENAQEYEEAHANHAEYAYYAHDAEYEYEYRHQNHAEYEYYYQHLNYAAAYPYDDDEHEYEYEYEPDDDDLVVVLVSVLRRLVRVLSYAAAYEYEYDCPDPCLVPPPPPPLVPQPDAREHAHYEYEDDDLVRVLSSVVSNLSRHQYLEYEYAYCDPDPVVLVVSQVVVVVSLVCVLVVPPPRDVVSSPRYDYDYDHPPPPDDDDDPDDD

Organism: NCBI:txid1961234

pLDDT: mean 75.46, std 17.27, range [25.88, 97.06]

Sequence (233 aa):
MCLLAIKSFDSSKFPRLENLTLENCYGFEEFKLSSRSIKRIAIINPGEAIMATIDAPNILYFEFSTVYLQSSFSFTTTSHEWESYIHLCHNRGCLSSWLYKINELVKGFRQSKISMHISQSFKDRNVKEIMPLDNSSFKELVVVEKLIIHNVSFFSFAAIMKCMFRIIRPRYIVEHLLVYDDEAIRQRVESLRKMVVAWRESGTHFCQQDLEDVIMEGARPMLPENEIIFQSK